Protein AF-A0A1D3CX59-F1 (afdb_monomer_lite)

Structure (mmCIF, N/CA/C/O backbone):
data_AF-A0A1D3CX59-F1
#
_entry.id   AF-A0A1D3CX59-F1
#
loop_
_atom_site.group_PDB
_atom_site.id
_atom_site.type_symbol
_atom_site.label_atom_id
_atom_site.label_alt_id
_atom_site.label_comp_id
_atom_site.label_asym_id
_atom_site.label_entity_id
_atom_site.label_seq_id
_atom_site.pdbx_PDB_ins_code
_atom_site.Cartn_x
_atom_site.Cartn_y
_atom_site.Cartn_z
_atom_site.occupancy
_atom_site.B_iso_or_equiv
_atom_site.auth_seq_id
_atom_site.auth_comp_id
_atom_site.auth_asym_id
_atom_site.auth_atom_id
_atom_site.pdbx_PDB_model_num
ATOM 1 N N . MET A 1 1 ? -2.817 24.038 14.233 1.00 62.31 1 MET A N 1
ATOM 2 C CA . MET A 1 1 ? -3.403 24.740 13.070 1.00 62.31 1 MET A CA 1
ATOM 3 C C . MET A 1 1 ? -2.349 25.036 12.004 1.00 62.31 1 MET A C 1
ATOM 5 O O . MET A 1 1 ? -2.306 24.288 11.040 1.00 62.31 1 MET A O 1
ATOM 9 N N . GLN A 1 2 ? -1.413 25.976 12.199 1.00 74.75 2 GLN A N 1
ATOM 10 C CA . GLN A 1 2 ? -0.437 26.368 11.152 1.00 74.75 2 GLN A CA 1
ATOM 11 C C . GLN A 1 2 ? 0.435 25.224 10.587 1.00 74.75 2 GLN A C 1
ATOM 13 O O . GLN A 1 2 ? 0.783 25.216 9.410 1.00 74.75 2 GLN A O 1
ATOM 18 N N . GLN A 1 3 ? 0.781 24.223 11.403 1.00 77.81 3 GLN A N 1
ATOM 19 C CA . GLN A 1 3 ? 1.590 23.084 10.948 1.00 77.81 3 GLN A CA 1
ATOM 20 C C . GLN A 1 3 ? 0.801 22.095 10.067 1.00 77.81 3 GLN A C 1
ATOM 22 O O . GLN A 1 3 ? 1.386 21.445 9.205 1.00 77.81 3 GLN A O 1
ATOM 27 N N . GLN A 1 4 ? -0.520 22.000 10.250 1.00 77.88 4 GLN A N 1
ATOM 28 C CA . GLN A 1 4 ? -1.384 21.193 9.381 1.00 77.88 4 GLN A CA 1
ATOM 29 C C . GLN A 1 4 ? -1.602 21.875 8.029 1.00 77.88 4 GLN A C 1
ATOM 31 O O . GLN A 1 4 ? -1.567 21.194 7.010 1.00 77.88 4 GLN A O 1
ATOM 36 N N . GLU A 1 5 ? -1.738 23.204 7.999 1.00 84.25 5 GLU A N 1
ATOM 37 C CA . GLU A 1 5 ? -1.845 23.961 6.743 1.00 84.25 5 GLU A CA 1
ATOM 38 C C . GLU A 1 5 ? -0.584 23.832 5.885 1.00 84.25 5 GLU A C 1
ATOM 40 O O . GLU A 1 5 ? -0.689 23.594 4.685 1.00 84.25 5 GLU A O 1
ATOM 45 N N . ARG A 1 6 ? 0.610 23.895 6.492 1.00 86.19 6 ARG A N 1
ATOM 46 C CA . ARG A 1 6 ? 1.870 23.675 5.758 1.00 86.19 6 ARG A CA 1
ATOM 47 C C . ARG A 1 6 ? 1.949 22.276 5.148 1.00 86.19 6 ARG A C 1
ATOM 49 O O . ARG A 1 6 ? 2.261 22.147 3.970 1.00 86.19 6 ARG A O 1
ATOM 56 N N . ARG A 1 7 ? 1.581 21.239 5.910 1.00 85.12 7 ARG A N 1
ATOM 57 C CA . ARG A 1 7 ? 1.534 19.857 5.398 1.00 85.12 7 ARG A CA 1
ATOM 58 C C . ARG A 1 7 ? 0.509 19.698 4.274 1.00 85.12 7 ARG A C 1
ATOM 60 O O . ARG A 1 7 ? 0.786 19.027 3.288 1.00 85.12 7 ARG A O 1
ATOM 67 N N . ALA A 1 8 ? -0.656 20.334 4.389 1.00 86.44 8 ALA A N 1
ATOM 68 C CA . ALA A 1 8 ? -1.675 20.301 3.342 1.00 86.44 8 ALA A CA 1
ATOM 69 C C . ALA A 1 8 ? -1.192 20.978 2.045 1.00 86.44 8 ALA A C 1
ATOM 71 O O . ALA A 1 8 ? -1.426 20.452 0.957 1.00 86.44 8 ALA A O 1
ATOM 72 N N . GLN A 1 9 ? -0.472 22.099 2.154 1.00 85.56 9 GLN A N 1
ATOM 73 C CA . GLN A 1 9 ? 0.115 22.798 1.008 1.00 85.56 9 GLN A CA 1
ATOM 74 C C . GLN A 1 9 ? 1.235 21.990 0.339 1.00 85.56 9 GLN A C 1
ATOM 76 O O . GLN A 1 9 ? 1.288 21.927 -0.888 1.00 85.56 9 GLN A O 1
ATOM 81 N N . GLU A 1 10 ? 2.091 21.321 1.114 1.00 86.62 10 GLU A N 1
ATOM 82 C CA . GLU A 1 10 ? 3.133 20.437 0.573 1.00 86.62 10 GLU A CA 1
ATOM 83 C C . GLU A 1 10 ? 2.532 19.239 -0.170 1.00 86.62 10 GLU A C 1
ATOM 85 O O . GLU A 1 10 ? 2.942 18.936 -1.290 1.00 86.62 10 GLU A O 1
ATOM 90 N N . VAL A 1 11 ? 1.494 18.610 0.390 1.00 87.50 11 VAL A N 1
ATOM 91 C CA . VAL A 1 11 ? 0.780 17.507 -0.273 1.00 87.50 11 VAL A CA 1
ATOM 92 C C . VAL A 1 11 ? 0.091 17.982 -1.555 1.00 87.50 11 VAL A C 1
ATOM 94 O O . VAL A 1 11 ? 0.124 17.280 -2.566 1.00 87.50 11 VAL A O 1
ATOM 97 N N . ALA A 1 12 ? -0.505 19.178 -1.552 1.00 86.12 12 ALA A N 1
ATOM 98 C CA . ALA A 1 12 ? -1.096 19.763 -2.754 1.00 86.12 12 ALA A CA 1
ATOM 99 C C . ALA A 1 12 ? -0.036 20.034 -3.837 1.00 86.12 12 ALA A C 1
ATOM 101 O O . ALA A 1 12 ? -0.261 19.724 -5.009 1.00 86.12 12 ALA A O 1
ATOM 102 N N . LYS A 1 13 ? 1.142 20.533 -3.444 1.00 86.75 13 LYS A N 1
ATOM 103 C CA . LYS A 1 13 ? 2.263 20.787 -4.355 1.00 86.75 13 LYS A CA 1
ATOM 104 C C . LYS A 1 13 ? 2.774 19.492 -4.992 1.00 86.75 13 LYS A C 1
ATOM 106 O O . LYS A 1 13 ? 2.834 19.415 -6.217 1.00 86.75 13 LYS A O 1
ATOM 111 N N . LEU A 1 14 ? 3.016 18.453 -4.191 1.00 85.94 14 LEU A N 1
ATOM 112 C CA . LEU A 1 14 ? 3.459 17.141 -4.681 1.00 85.94 14 LEU A CA 1
ATOM 113 C C . LEU A 1 14 ? 2.436 16.495 -5.627 1.00 85.94 14 LEU A C 1
ATOM 115 O O . LEU A 1 14 ? 2.810 15.910 -6.640 1.00 85.94 14 LEU A O 1
ATOM 119 N N . ARG A 1 15 ? 1.133 16.646 -5.350 1.00 85.50 15 ARG A N 1
ATOM 120 C CA . ARG A 1 15 ? 0.070 16.160 -6.245 1.00 85.50 15 ARG A CA 1
ATOM 121 C C . ARG A 1 15 ? 0.042 16.902 -7.579 1.00 85.50 15 ARG A C 1
ATOM 123 O O . ARG A 1 15 ? -0.152 16.267 -8.611 1.00 85.50 15 ARG A O 1
ATOM 130 N N . SER A 1 16 ? 0.252 18.219 -7.574 1.00 78.00 16 SER A N 1
ATOM 131 C CA . SER A 1 16 ? 0.293 19.009 -8.811 1.00 78.00 16 SER A CA 1
ATOM 132 C C . SER A 1 16 ? 1.515 18.681 -9.678 1.00 78.00 16 SER A C 1
ATOM 134 O O . SER A 1 16 ? 1.398 18.585 -10.897 1.00 78.00 16 SER A O 1
ATOM 136 N N . GLU A 1 17 ? 2.664 18.419 -9.052 1.00 76.88 17 GLU A N 1
ATOM 137 C CA . GLU A 1 17 ? 3.895 18.032 -9.743 1.00 76.88 17 GLU A CA 1
ATOM 138 C C . GLU A 1 17 ? 3.788 16.616 -10.331 1.00 76.88 17 GLU A C 1
ATOM 140 O O . GLU A 1 17 ? 4.127 16.398 -11.495 1.00 76.88 17 GLU A O 1
ATOM 145 N N . ALA A 1 18 ? 3.199 15.676 -9.584 1.00 74.69 18 ALA A N 1
ATOM 146 C CA . ALA A 1 18 ? 2.911 14.331 -10.078 1.00 74.69 18 ALA A CA 1
ATOM 147 C C . ALA A 1 18 ? 1.907 14.336 -11.245 1.00 74.69 18 ALA A C 1
ATOM 149 O O . ALA A 1 18 ? 2.084 13.598 -12.215 1.00 74.69 18 ALA A O 1
ATOM 150 N N . ALA A 1 19 ? 0.882 15.195 -11.195 1.00 75.56 19 ALA A N 1
ATOM 151 C CA . ALA A 1 19 ? -0.077 15.351 -12.287 1.00 75.56 19 ALA A CA 1
ATOM 152 C C . ALA A 1 19 ? 0.579 15.924 -13.556 1.00 75.56 19 ALA A C 1
ATOM 154 O O . ALA A 1 19 ? 0.311 15.444 -14.659 1.00 75.56 19 ALA A O 1
ATOM 155 N N . ALA A 1 20 ? 1.483 16.899 -13.412 1.00 70.88 20 ALA A N 1
ATOM 156 C CA . ALA A 1 20 ? 2.235 17.458 -14.534 1.00 70.88 20 ALA A CA 1
ATOM 157 C C . ALA A 1 20 ? 3.196 16.428 -15.160 1.00 70.88 20 ALA A C 1
ATOM 159 O O . ALA A 1 20 ? 3.253 16.302 -16.385 1.00 70.88 20 ALA A O 1
ATOM 160 N N . ALA A 1 21 ? 3.893 15.637 -14.337 1.00 66.94 21 ALA A N 1
ATOM 161 C CA . ALA A 1 21 ? 4.767 14.563 -14.811 1.00 66.94 21 ALA A CA 1
ATOM 162 C C . ALA A 1 21 ? 3.984 13.447 -15.529 1.00 66.94 21 ALA A C 1
ATOM 164 O O . ALA A 1 21 ? 4.406 12.969 -16.584 1.00 66.94 21 ALA A O 1
ATOM 165 N N . ALA A 1 22 ? 2.808 13.076 -15.012 1.00 67.25 22 ALA A N 1
ATOM 166 C CA . ALA A 1 22 ? 1.931 12.091 -15.642 1.00 67.25 22 ALA A CA 1
ATOM 167 C C . ALA A 1 22 ? 1.370 12.584 -16.988 1.00 67.25 22 ALA A C 1
ATOM 169 O O . ALA A 1 22 ? 1.333 11.820 -17.955 1.00 67.25 22 ALA A O 1
ATOM 170 N N . ALA A 1 23 ? 0.998 13.865 -17.089 1.00 67.25 23 ALA A N 1
ATOM 171 C CA . ALA A 1 23 ? 0.549 14.469 -18.343 1.00 67.25 23 ALA A CA 1
ATOM 172 C C . ALA A 1 23 ? 1.669 14.513 -19.402 1.00 67.25 23 ALA A C 1
ATOM 174 O O . ALA A 1 23 ? 1.426 14.205 -20.571 1.00 67.25 23 ALA A O 1
ATOM 175 N N . ALA A 1 24 ? 2.908 14.813 -18.999 1.00 61.22 24 ALA A N 1
ATOM 176 C CA . ALA A 1 24 ? 4.067 14.785 -19.893 1.00 61.22 24 ALA A CA 1
ATOM 177 C C . ALA A 1 24 ? 4.399 13.359 -20.381 1.00 61.22 24 ALA A C 1
ATOM 179 O O . ALA A 1 24 ? 4.677 13.156 -21.565 1.00 61.22 24 ALA A O 1
ATOM 180 N N . ALA A 1 25 ? 4.300 12.354 -19.504 1.00 61.19 25 ALA A N 1
ATOM 181 C CA . ALA A 1 25 ? 4.504 10.950 -19.868 1.00 61.19 25 ALA A CA 1
ATOM 182 C C . ALA A 1 25 ? 3.406 10.422 -20.813 1.00 61.19 25 ALA A C 1
ATOM 184 O O . ALA A 1 25 ? 3.699 9.697 -21.767 1.00 61.19 25 ALA A O 1
ATOM 185 N N . ALA A 1 26 ? 2.151 10.831 -20.602 1.00 60.25 26 ALA A N 1
ATOM 186 C CA . ALA A 1 26 ? 1.040 10.492 -21.489 1.00 60.25 26 ALA A CA 1
ATOM 187 C C . ALA A 1 26 ? 1.195 11.133 -22.881 1.00 60.25 26 ALA A C 1
ATOM 189 O O . ALA A 1 26 ? 0.963 10.466 -23.890 1.00 60.25 26 ALA A O 1
ATOM 190 N N . ALA A 1 27 ? 1.665 12.383 -22.961 1.00 57.81 27 ALA A N 1
ATOM 191 C CA . ALA A 1 27 ? 1.943 13.049 -24.235 1.00 57.81 27 ALA A CA 1
ATOM 192 C C . ALA A 1 27 ? 3.079 12.364 -25.024 1.00 57.81 27 ALA A C 1
ATOM 194 O O . ALA A 1 27 ? 2.988 12.222 -26.246 1.00 57.81 27 ALA A O 1
ATOM 195 N N . ALA A 1 28 ? 4.114 11.864 -24.339 1.00 57.84 28 ALA A N 1
ATOM 196 C CA . ALA A 1 28 ? 5.209 11.122 -24.968 1.00 57.84 28 ALA A CA 1
ATOM 197 C C . ALA A 1 28 ? 4.781 9.732 -25.489 1.00 57.84 28 ALA A C 1
ATOM 199 O O . ALA A 1 28 ? 5.283 9.272 -26.514 1.00 57.84 28 ALA A O 1
ATOM 200 N N . ALA A 1 29 ? 3.817 9.073 -24.838 1.00 58.19 29 ALA A N 1
ATOM 201 C CA . ALA A 1 29 ? 3.310 7.766 -25.268 1.00 58.19 29 ALA A CA 1
ATOM 202 C C . ALA A 1 29 ? 2.437 7.833 -26.540 1.00 58.19 29 ALA A C 1
ATOM 204 O O . ALA A 1 29 ? 2.354 6.856 -27.290 1.00 58.19 29 ALA A O 1
ATOM 205 N N . VAL A 1 30 ? 1.807 8.981 -26.816 1.00 58.25 30 VAL A N 1
ATOM 206 C CA . VAL A 1 30 ? 0.920 9.169 -27.978 1.00 58.25 30 VAL A CA 1
ATOM 207 C C . VAL A 1 30 ? 1.700 9.419 -29.281 1.00 58.25 30 VAL A C 1
ATOM 209 O O . VAL A 1 30 ? 1.215 9.054 -30.352 1.00 58.25 30 VAL A O 1
ATOM 212 N N . SER A 1 31 ? 2.935 9.935 -29.232 1.00 54.75 31 SER A N 1
ATOM 213 C CA . SER A 1 31 ? 3.730 10.223 -30.444 1.00 54.75 31 SER A CA 1
ATOM 214 C C . SER A 1 31 ? 4.504 9.017 -31.018 1.00 54.75 31 SER A C 1
ATOM 216 O O . SER A 1 31 ? 5.036 9.095 -32.125 1.00 54.75 31 SER A O 1
ATOM 218 N N . GLY A 1 32 ? 4.536 7.874 -30.318 1.00 51.25 32 GLY A N 1
ATOM 219 C CA . GLY A 1 32 ? 5.397 6.727 -30.652 1.00 51.25 32 GLY A CA 1
ATOM 220 C C . GLY A 1 32 ? 4.863 5.707 -31.672 1.00 51.25 32 GLY A C 1
ATOM 221 O O . GLY A 1 32 ? 5.580 4.770 -32.025 1.00 51.25 32 GLY A O 1
ATOM 222 N N . LYS A 1 33 ? 3.627 5.825 -32.179 1.00 57.44 33 LYS A N 1
ATOM 223 C CA . LYS A 1 33 ? 3.058 4.842 -33.130 1.00 57.44 33 LYS A CA 1
ATOM 224 C C . LYS A 1 33 ? 3.269 5.248 -34.596 1.00 57.44 33 LYS A C 1
ATOM 226 O O . LYS A 1 33 ? 2.329 5.646 -35.278 1.00 57.44 33 LYS A O 1
ATOM 231 N N . ARG A 1 34 ? 4.480 5.045 -35.134 1.00 49.47 34 ARG A N 1
ATOM 232 C CA . ARG A 1 34 ? 4.705 4.940 -36.593 1.00 49.47 34 ARG A CA 1
ATOM 233 C C . ARG A 1 34 ? 5.021 3.498 -36.989 1.00 49.47 34 ARG A C 1
ATOM 235 O O . ARG A 1 34 ? 6.130 2.999 -36.850 1.00 49.47 34 ARG A O 1
ATOM 242 N N . LYS A 1 35 ? 3.981 2.840 -37.497 1.00 52.97 35 LYS A N 1
ATOM 243 C CA . LYS A 1 35 ? 3.962 1.514 -38.120 1.00 52.97 35 LYS A CA 1
ATOM 244 C C . LYS A 1 35 ? 4.568 1.646 -39.529 1.00 52.97 35 LYS A C 1
ATOM 246 O O . LYS A 1 35 ? 3.952 2.287 -40.376 1.00 52.97 35 LYS A O 1
ATOM 251 N N . ARG A 1 36 ? 5.744 1.069 -39.804 1.00 50.62 36 ARG A N 1
ATOM 252 C CA . ARG A 1 36 ? 6.274 0.937 -41.177 1.00 50.62 36 ARG A CA 1
ATOM 253 C C . ARG A 1 36 ? 6.085 -0.510 -41.638 1.00 50.62 36 ARG A C 1
ATOM 255 O O . ARG A 1 36 ? 6.755 -1.422 -41.170 1.00 50.62 36 ARG A O 1
ATOM 262 N N . LYS A 1 37 ? 5.070 -0.688 -42.486 1.00 44.31 37 LYS A N 1
ATOM 263 C CA . LYS A 1 37 ? 4.710 -1.908 -43.220 1.00 44.31 37 LYS A CA 1
ATOM 26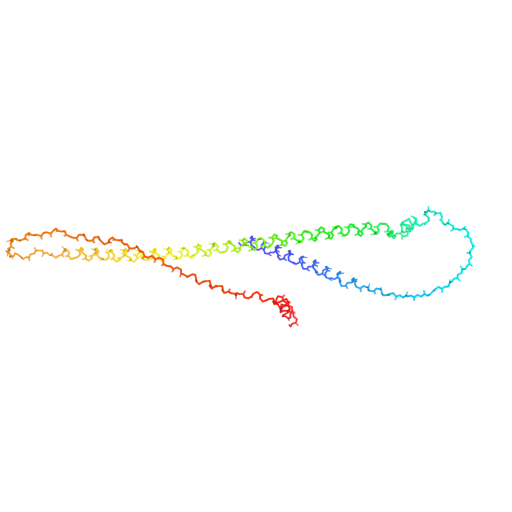4 C C . LYS A 1 37 ? 5.534 -1.924 -44.516 1.00 44.31 37 LYS A C 1
ATOM 266 O O . LYS A 1 37 ? 5.743 -0.863 -45.098 1.00 44.31 37 LYS A O 1
ATOM 271 N N . GLY A 1 38 ? 6.035 -3.096 -44.899 1.00 45.22 38 GLY A N 1
ATOM 272 C CA . GLY A 1 38 ? 7.005 -3.270 -45.980 1.00 45.22 38 GLY A CA 1
ATOM 273 C C . GLY A 1 38 ? 6.490 -2.990 -47.393 1.00 45.22 38 GLY A C 1
ATOM 274 O O . GLY A 1 38 ? 5.287 -2.985 -47.649 1.00 45.22 38 GLY A O 1
ATOM 275 N N . GLN A 1 39 ? 7.451 -2.828 -48.299 1.00 36.31 39 GLN A N 1
ATOM 276 C CA . GLN A 1 39 ? 7.299 -3.016 -49.736 1.00 36.31 39 GLN A CA 1
ATOM 277 C C . GLN A 1 39 ? 8.506 -3.815 -50.234 1.00 36.31 39 GLN A C 1
ATOM 279 O O . GLN A 1 39 ? 9.651 -3.406 -50.055 1.00 36.31 39 GLN A O 1
ATOM 284 N N . GLN A 1 40 ? 8.204 -4.983 -50.800 1.00 42.59 40 GLN A N 1
ATOM 285 C CA . GLN A 1 40 ? 9.052 -5.698 -51.743 1.00 42.59 40 GLN A CA 1
ATOM 286 C C . GLN A 1 40 ? 9.162 -4.858 -53.018 1.00 42.59 40 GLN A C 1
ATOM 288 O O . GLN A 1 40 ? 8.145 -4.348 -53.491 1.00 42.59 40 GLN A O 1
ATOM 293 N N . GLN A 1 41 ? 10.357 -4.776 -53.596 1.00 35.53 41 GLN A N 1
ATOM 294 C CA . GLN A 1 41 ? 10.501 -4.586 -55.032 1.00 35.53 41 GLN A CA 1
ATOM 295 C C . GLN A 1 41 ? 11.806 -5.220 -55.518 1.00 35.53 41 GLN A C 1
ATOM 297 O O . GLN A 1 41 ? 12.791 -5.281 -54.785 1.00 35.53 41 GLN A O 1
ATOM 302 N N . GLU A 1 42 ? 11.696 -5.782 -56.713 1.00 38.62 42 GLU A N 1
ATOM 303 C CA . GLU A 1 42 ? 12.541 -6.776 -57.368 1.00 38.62 42 GLU A CA 1
ATOM 304 C C . GLU A 1 42 ? 13.955 -6.296 -57.736 1.00 38.62 42 GLU A C 1
ATOM 306 O O . GLU A 1 42 ? 14.246 -5.102 -57.795 1.00 38.62 42 GLU A O 1
ATOM 311 N N . GLU A 1 43 ? 14.812 -7.287 -58.015 1.00 40.03 43 GLU A N 1
ATOM 312 C CA . GLU A 1 43 ? 16.109 -7.175 -58.694 1.00 40.03 43 GLU A CA 1
ATOM 313 C C . GLU A 1 43 ? 16.051 -6.307 -59.971 1.00 40.03 43 GLU A C 1
ATOM 315 O O . GLU A 1 43 ? 15.019 -6.199 -60.636 1.00 40.03 43 GLU A O 1
ATOM 320 N N . PRO A 1 44 ? 17.214 -5.800 -60.411 1.00 44.84 44 PRO A N 1
ATOM 321 C CA . PRO A 1 44 ? 17.829 -6.526 -61.518 1.00 44.84 44 PRO A CA 1
ATOM 322 C C . PRO A 1 44 ? 19.300 -6.865 -61.271 1.00 44.84 44 PRO A C 1
ATOM 324 O O . PRO A 1 44 ? 20.091 -6.062 -60.776 1.00 44.84 44 PRO A O 1
ATOM 327 N N . GLN A 1 45 ? 19.663 -8.072 -61.707 1.00 45.16 45 GLN A N 1
ATOM 328 C CA . GLN A 1 45 ? 21.034 -8.484 -61.976 1.00 45.16 45 GLN A CA 1
ATOM 329 C C . GLN A 1 45 ? 21.752 -7.441 -62.840 1.00 45.16 45 GLN A C 1
ATOM 331 O O . GLN A 1 45 ? 21.363 -7.199 -63.983 1.00 45.16 45 GLN A O 1
ATOM 336 N N . LEU A 1 46 ? 22.882 -6.934 -62.348 1.00 40.19 46 LEU A N 1
ATOM 337 C CA . LEU A 1 46 ? 23.961 -6.478 -63.213 1.00 40.19 46 LEU A CA 1
ATOM 338 C C . LEU A 1 46 ? 25.242 -7.223 -62.831 1.00 40.19 46 LEU A C 1
ATOM 340 O O . LEU A 1 46 ? 25.861 -6.975 -61.800 1.00 40.19 46 LEU A O 1
ATOM 344 N N . LYS A 1 47 ? 25.620 -8.171 -63.691 1.00 47.81 47 LYS A N 1
ATOM 345 C CA . LYS A 1 47 ? 26.971 -8.726 -63.758 1.00 47.81 47 LYS A CA 1
ATOM 346 C C . LYS A 1 47 ? 27.946 -7.614 -64.148 1.00 47.81 47 LYS A C 1
ATOM 348 O O . LYS A 1 47 ? 27.791 -7.046 -65.225 1.00 47.81 47 LYS A O 1
ATOM 353 N N . GLN A 1 48 ? 28.968 -7.398 -63.327 1.00 45.66 48 GLN A N 1
ATOM 354 C CA . GLN A 1 48 ? 30.337 -7.012 -63.708 1.00 45.66 48 GLN A CA 1
ATOM 355 C C . GLN A 1 48 ? 31.185 -7.138 -62.432 1.00 45.66 48 GLN A C 1
ATOM 357 O O . GLN A 1 48 ? 30.978 -6.409 -61.474 1.00 45.66 48 GLN A O 1
ATOM 362 N N . GLN A 1 49 ? 31.871 -8.266 -62.234 1.00 47.62 49 GLN A N 1
ATOM 363 C CA . GLN A 1 49 ? 33.303 -8.424 -62.531 1.00 47.62 49 GLN A CA 1
ATOM 364 C C . GLN A 1 49 ? 34.142 -7.215 -62.105 1.00 47.62 49 GLN A C 1
ATOM 366 O O . GLN A 1 49 ? 34.193 -6.197 -62.785 1.00 47.62 49 GLN A O 1
ATOM 371 N N . GLY A 1 50 ? 34.818 -7.399 -60.978 1.00 45.44 50 GLY A N 1
ATOM 372 C CA . GLY A 1 50 ? 35.788 -6.495 -60.390 1.00 45.44 50 GLY A CA 1
ATOM 373 C C . GLY A 1 50 ? 36.031 -6.981 -58.974 1.00 45.44 50 GLY A C 1
ATOM 374 O O . GLY A 1 50 ? 35.217 -6.713 -58.095 1.00 45.44 50 GLY A O 1
ATOM 375 N N . GLU A 1 51 ? 37.092 -7.765 -58.792 1.00 48.72 51 GLU A N 1
ATOM 376 C CA . GLU A 1 51 ? 37.642 -8.168 -57.497 1.00 48.72 51 GLU A CA 1
ATOM 377 C C . GLU A 1 51 ? 37.764 -6.934 -56.596 1.00 48.72 51 GLU A C 1
ATOM 379 O O . GLU A 1 51 ? 38.709 -6.157 -56.646 1.00 48.72 51 GLU A O 1
ATOM 384 N N . SER A 1 52 ? 36.724 -6.720 -55.810 1.00 55.16 52 SER A N 1
ATOM 385 C CA . SER A 1 52 ? 36.663 -5.780 -54.709 1.00 55.16 52 SER A CA 1
ATOM 386 C C . SER A 1 52 ? 36.010 -6.562 -53.587 1.00 55.16 52 SER A C 1
ATOM 388 O O . SER A 1 52 ? 34.912 -6.265 -53.122 1.00 55.16 52 SER A O 1
ATOM 390 N N . GLU A 1 53 ? 36.694 -7.637 -53.186 1.00 56.50 53 GLU A N 1
ATOM 391 C CA . GLU A 1 53 ? 36.605 -8.087 -51.808 1.00 56.50 53 GLU A CA 1
ATOM 392 C C . GLU A 1 53 ? 37.005 -6.873 -50.974 1.00 56.50 53 GLU A C 1
ATOM 394 O O . GLU A 1 53 ? 38.183 -6.572 -50.784 1.00 56.50 53 GLU A O 1
ATOM 399 N N . LEU A 1 54 ? 35.993 -6.090 -50.597 1.00 61.38 54 LEU A N 1
ATOM 400 C CA . LEU A 1 54 ? 36.130 -5.026 -49.627 1.00 61.38 54 LEU A CA 1
ATOM 401 C C . LEU A 1 54 ? 36.867 -5.666 -48.448 1.00 61.38 54 LEU A C 1
ATOM 403 O O . LEU A 1 54 ? 36.398 -6.703 -47.962 1.00 61.38 54 LEU A O 1
ATOM 407 N N . PRO A 1 55 ? 38.038 -5.129 -48.053 1.00 64.75 55 PRO A N 1
ATOM 408 C CA . PRO A 1 55 ? 38.850 -5.718 -47.001 1.00 64.75 55 PRO A CA 1
ATOM 409 C C . PRO A 1 55 ? 37.955 -6.063 -45.817 1.00 64.75 55 PRO A C 1
ATOM 411 O O . PRO A 1 55 ? 37.082 -5.260 -45.477 1.00 64.75 55 PRO A O 1
ATOM 414 N N . TRP A 1 56 ? 38.132 -7.246 -45.220 1.00 54.53 56 TRP A N 1
ATOM 415 C CA . TRP A 1 56 ? 37.453 -7.616 -43.975 1.00 54.53 56 TRP A CA 1
ATOM 416 C C . TRP A 1 56 ? 37.667 -6.473 -42.965 1.00 54.53 56 TRP A C 1
ATOM 418 O O . TRP A 1 56 ? 38.766 -6.321 -42.440 1.00 54.53 56 TRP A O 1
ATOM 428 N N . GLY A 1 57 ? 36.663 -5.602 -42.804 1.00 57.81 57 GLY A N 1
ATOM 429 C CA . GLY A 1 57 ? 36.791 -4.327 -42.085 1.00 57.81 57 GLY A CA 1
ATOM 430 C C . GLY A 1 57 ? 36.154 -3.095 -42.750 1.00 57.81 57 GLY A C 1
ATOM 431 O O . GLY A 1 57 ? 35.912 -2.119 -42.053 1.00 57.81 57 GLY A O 1
ATOM 432 N N . PHE A 1 58 ? 35.789 -3.108 -44.042 1.00 62.91 58 PHE A N 1
ATOM 433 C CA . PHE A 1 58 ? 35.075 -1.967 -44.663 1.00 62.91 58 PHE A CA 1
ATOM 434 C C . PHE A 1 58 ? 33.704 -1.695 -44.012 1.00 62.91 58 PHE A C 1
ATOM 436 O O . PHE A 1 58 ? 33.234 -0.564 -43.973 1.00 62.91 58 PHE A O 1
ATOM 443 N N . PHE A 1 59 ? 33.065 -2.735 -43.465 1.00 57.97 59 PHE A N 1
ATOM 444 C CA . PHE A 1 59 ? 31.806 -2.618 -42.724 1.00 57.97 59 PHE A CA 1
ATOM 445 C C . PHE A 1 59 ? 31.997 -2.291 -41.227 1.00 57.97 59 PHE A C 1
ATOM 447 O O . PHE A 1 59 ? 31.027 -1.931 -40.564 1.00 57.97 59 PHE A O 1
ATOM 454 N N . ASP A 1 60 ? 33.225 -2.345 -40.697 1.00 63.66 60 ASP A N 1
ATOM 455 C CA . ASP A 1 60 ? 33.524 -1.900 -39.322 1.00 63.66 60 ASP A CA 1
ATOM 456 C C . ASP A 1 60 ? 33.639 -0.370 -39.229 1.00 63.66 60 ASP A C 1
ATOM 458 O O . ASP A 1 60 ? 33.619 0.210 -38.142 1.00 63.66 60 ASP A O 1
ATOM 462 N N . ASP A 1 61 ? 33.701 0.310 -40.376 1.00 70.12 61 ASP A N 1
ATOM 463 C CA . ASP A 1 61 ? 33.659 1.763 -40.445 1.00 70.12 61 ASP A CA 1
ATOM 464 C C . ASP A 1 61 ? 32.229 2.316 -40.382 1.00 70.12 61 ASP A C 1
ATOM 466 O O . ASP A 1 61 ? 32.088 3.521 -40.257 1.00 70.12 61 ASP A O 1
ATOM 470 N N . PHE A 1 62 ? 31.159 1.505 -40.351 1.00 76.69 62 PHE A N 1
ATOM 471 C CA . PHE A 1 62 ? 29.789 2.035 -40.187 1.00 76.69 62 PHE A CA 1
ATOM 472 C C . PHE A 1 62 ? 29.628 2.841 -38.901 1.00 76.69 62 PHE A C 1
ATOM 474 O O . PHE A 1 62 ? 28.945 3.863 -38.897 1.00 76.69 62 PHE A O 1
ATOM 481 N N . ASP A 1 63 ? 30.268 2.411 -37.813 1.00 81.00 63 ASP A N 1
ATOM 482 C CA . ASP A 1 63 ? 30.256 3.171 -36.565 1.00 81.00 63 ASP A CA 1
ATOM 483 C C . ASP A 1 63 ? 31.086 4.461 -36.686 1.00 81.00 63 ASP A C 1
ATOM 485 O O . ASP A 1 63 ? 30.720 5.482 -36.103 1.00 81.00 63 ASP A O 1
ATOM 489 N N . LYS A 1 64 ? 32.174 4.450 -37.470 1.00 81.31 64 LYS A N 1
ATOM 490 C CA . LYS A 1 64 ? 33.007 5.640 -37.717 1.00 81.31 64 LYS A CA 1
ATOM 491 C C . LYS A 1 64 ? 32.342 6.625 -38.677 1.00 81.31 64 LYS A C 1
ATOM 493 O O . LYS A 1 64 ? 32.404 7.825 -38.434 1.00 81.31 64 LYS A O 1
ATOM 498 N N . ASP A 1 65 ? 31.670 6.135 -39.710 1.00 81.56 65 ASP A N 1
ATOM 499 C CA . ASP A 1 65 ? 30.889 6.899 -40.681 1.00 81.56 65 ASP A CA 1
ATOM 500 C C . ASP A 1 65 ? 29.641 7.488 -40.029 1.00 81.56 65 ASP A C 1
ATOM 502 O O . ASP A 1 65 ? 29.329 8.661 -40.242 1.00 81.56 65 ASP A O 1
ATOM 506 N N . ALA A 1 66 ? 28.954 6.713 -39.182 1.00 83.31 66 ALA A N 1
ATOM 507 C CA . ALA A 1 66 ? 27.876 7.224 -38.347 1.00 83.31 66 ALA A CA 1
ATOM 508 C C . ALA A 1 66 ? 28.408 8.327 -37.424 1.00 83.31 66 ALA A C 1
ATOM 510 O O . ALA A 1 66 ? 27.877 9.435 -37.442 1.00 83.31 66 ALA A O 1
ATOM 511 N N . ALA A 1 67 ? 29.521 8.098 -36.718 1.00 83.38 67 ALA A N 1
ATOM 512 C CA . ALA A 1 67 ? 30.127 9.111 -35.855 1.00 83.38 67 ALA A CA 1
ATOM 513 C C . ALA A 1 67 ? 30.556 10.377 -36.623 1.00 83.38 67 ALA A C 1
ATOM 515 O O . ALA A 1 67 ? 30.317 11.488 -36.150 1.00 83.38 67 ALA A O 1
ATOM 516 N N . ALA A 1 68 ? 31.123 10.237 -37.824 1.00 83.56 68 ALA A N 1
ATOM 517 C CA . ALA A 1 68 ? 31.492 11.357 -38.693 1.00 83.56 68 ALA A CA 1
ATOM 518 C C . ALA A 1 68 ? 30.267 12.143 -39.196 1.00 83.56 68 ALA A C 1
ATOM 520 O O . ALA A 1 68 ? 30.360 13.346 -39.441 1.00 83.56 68 ALA A O 1
ATOM 521 N N . ARG A 1 69 ? 29.108 11.483 -39.307 1.00 86.06 69 ARG A N 1
ATOM 522 C CA . ARG A 1 69 ? 27.802 12.096 -39.600 1.00 86.06 69 ARG A CA 1
ATOM 523 C C . ARG A 1 69 ? 27.066 12.600 -38.356 1.00 86.06 69 ARG A C 1
ATOM 525 O O . ARG A 1 69 ? 26.011 13.214 -38.489 1.00 86.06 69 ARG A O 1
ATOM 532 N N . GLY A 1 70 ? 27.608 12.362 -37.162 1.00 83.62 70 GLY A N 1
ATOM 533 C CA . GLY A 1 70 ? 26.942 12.650 -35.891 1.00 83.62 70 GLY A CA 1
ATOM 534 C C . GLY A 1 70 ? 25.762 11.718 -35.578 1.00 83.62 70 GLY A C 1
ATOM 535 O O . GLY A 1 70 ? 24.944 12.036 -34.718 1.00 83.62 70 GLY A O 1
ATOM 536 N N . GLU A 1 71 ? 25.656 10.585 -36.269 1.00 88.06 71 GLU A N 1
ATOM 537 C CA . GLU A 1 71 ? 24.668 9.533 -36.044 1.00 88.06 71 GLU A CA 1
ATOM 538 C C . GLU A 1 71 ? 25.224 8.449 -35.103 1.00 88.06 71 GLU A C 1
ATOM 540 O O . GLU A 1 71 ? 26.432 8.248 -34.980 1.00 88.06 71 GLU A O 1
ATOM 545 N N . VAL A 1 72 ? 24.333 7.730 -34.415 1.00 86.88 72 VAL A N 1
ATOM 546 C CA . VAL A 1 72 ? 24.721 6.610 -33.544 1.00 86.88 72 VAL A CA 1
ATOM 547 C C . VAL A 1 72 ? 24.879 5.359 -34.394 1.00 86.88 72 VAL A C 1
ATOM 549 O O . VAL A 1 72 ? 23.934 4.929 -35.057 1.00 86.88 72 VAL A O 1
ATOM 552 N N . GLY A 1 73 ? 26.068 4.768 -34.348 1.00 89.69 73 GLY A N 1
ATOM 553 C CA . GLY A 1 73 ? 26.370 3.560 -35.098 1.00 89.69 73 GLY A CA 1
ATOM 554 C C . GLY A 1 73 ? 25.634 2.307 -34.581 1.00 89.69 73 GLY A C 1
ATOM 555 O O . GLY A 1 73 ? 25.166 2.282 -33.431 1.00 89.69 73 GLY A O 1
ATOM 556 N N . PRO A 1 74 ? 25.493 1.255 -35.411 1.00 88.00 74 PRO A N 1
ATOM 557 C CA . PRO A 1 74 ? 24.749 0.043 -35.066 1.00 88.00 74 PRO A CA 1
ATOM 558 C C . PRO A 1 74 ? 25.212 -0.640 -33.773 1.00 88.00 74 PRO A C 1
ATOM 560 O O . PRO A 1 74 ? 24.365 -1.102 -33.002 1.00 88.00 74 PRO A O 1
ATOM 563 N N . ALA A 1 75 ? 26.521 -0.677 -33.497 1.00 87.44 75 ALA A N 1
ATOM 564 C CA . ALA A 1 75 ? 27.043 -1.338 -32.300 1.00 87.44 75 ALA A CA 1
ATOM 565 C C . ALA A 1 75 ? 26.645 -0.584 -31.024 1.00 87.44 75 ALA A C 1
ATOM 567 O O . ALA A 1 75 ? 26.173 -1.180 -30.051 1.00 87.44 75 ALA A O 1
ATOM 568 N N . GLN A 1 76 ? 26.750 0.749 -31.047 1.00 88.44 76 GLN A N 1
ATOM 569 C CA . GLN A 1 76 ? 26.310 1.594 -29.935 1.00 88.44 76 GLN A CA 1
ATOM 570 C C . GLN A 1 76 ? 24.796 1.515 -29.732 1.00 88.44 76 GLN A C 1
ATOM 572 O O . GLN A 1 76 ? 24.329 1.464 -28.594 1.00 88.44 76 GLN A O 1
ATOM 577 N N . LEU A 1 77 ? 24.014 1.452 -30.812 1.00 91.31 77 LEU A N 1
ATOM 578 C CA . LEU A 1 77 ? 22.564 1.290 -30.729 1.00 91.31 77 LEU A CA 1
ATOM 579 C C . LEU A 1 77 ? 22.181 -0.062 -30.110 1.00 91.31 77 LEU A C 1
ATOM 581 O O . LEU A 1 77 ? 21.291 -0.124 -29.259 1.00 91.31 77 LEU A O 1
ATOM 585 N N . GLN A 1 78 ? 22.878 -1.139 -30.478 1.00 92.75 78 GLN A N 1
ATOM 586 C CA . GLN A 1 78 ? 22.683 -2.455 -29.872 1.00 92.75 78 GLN A CA 1
ATOM 587 C C . GLN A 1 78 ? 23.041 -2.446 -28.380 1.00 92.75 78 GLN A C 1
ATOM 589 O O . GLN A 1 78 ? 22.280 -2.976 -27.567 1.00 92.75 78 GLN A O 1
ATOM 594 N N . GLN A 1 79 ? 24.145 -1.798 -28.002 1.00 94.00 79 GLN A N 1
ATOM 595 C CA . GLN A 1 79 ? 24.542 -1.642 -26.603 1.00 94.00 79 GLN A CA 1
ATOM 596 C C . GLN A 1 79 ? 23.505 -0.833 -25.808 1.00 94.00 79 GLN A C 1
ATOM 598 O O . GLN A 1 79 ? 23.091 -1.243 -24.724 1.00 94.00 79 GLN A O 1
ATOM 603 N N . GLN A 1 80 ? 23.011 0.279 -26.359 1.00 94.69 80 GLN A N 1
ATOM 604 C CA . GLN A 1 80 ? 21.939 1.063 -25.739 1.00 94.69 80 GLN A CA 1
ATOM 605 C C . GLN A 1 80 ? 20.657 0.240 -25.573 1.00 94.69 80 GLN A C 1
ATOM 607 O O . GLN A 1 80 ? 19.997 0.327 -24.537 1.00 94.69 80 GLN A O 1
ATOM 612 N N . LEU A 1 81 ? 20.311 -0.596 -26.554 1.00 96.06 81 LEU A N 1
ATOM 613 C CA . LEU A 1 81 ? 19.148 -1.475 -26.470 1.00 96.06 81 LEU A CA 1
ATOM 614 C C . LEU A 1 81 ? 19.302 -2.530 -25.365 1.00 96.06 81 LEU A C 1
ATOM 616 O O . LEU A 1 81 ? 18.338 -2.802 -24.645 1.00 96.06 81 LEU A O 1
ATOM 620 N N . GLN A 1 82 ? 20.496 -3.105 -25.203 1.00 96.44 82 GLN A N 1
ATOM 621 C CA . GLN A 1 82 ? 20.797 -4.032 -24.107 1.00 96.44 82 GLN A CA 1
ATOM 622 C C . GLN A 1 82 ? 20.640 -3.343 -22.749 1.00 96.44 82 GLN A C 1
ATOM 624 O O . GLN A 1 82 ? 19.863 -3.821 -21.922 1.00 96.44 82 GLN A O 1
ATOM 629 N N . LEU A 1 83 ? 21.244 -2.164 -22.573 1.00 97.00 83 LEU A N 1
ATOM 630 C CA . LEU A 1 83 ? 21.114 -1.365 -21.350 1.00 97.00 83 LEU A CA 1
ATOM 631 C C . LEU A 1 83 ? 19.654 -1.006 -21.041 1.00 97.00 83 LEU A 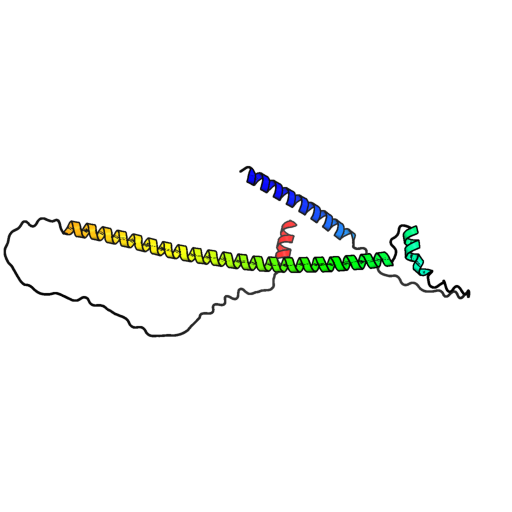C 1
ATOM 633 O O . LEU A 1 83 ? 19.220 -1.051 -19.890 1.00 97.00 83 LEU A O 1
ATOM 637 N N . LEU A 1 84 ? 18.858 -0.662 -22.058 1.00 97.31 84 LEU A N 1
ATOM 638 C CA . LEU A 1 84 ? 17.429 -0.402 -21.874 1.00 97.31 84 LEU A CA 1
ATOM 639 C C . LEU A 1 84 ? 16.666 -1.655 -21.447 1.00 97.31 84 LEU A C 1
ATOM 641 O O . LEU A 1 84 ? 15.770 -1.562 -20.611 1.00 97.31 84 LEU A O 1
ATOM 645 N N . ASN A 1 85 ? 16.991 -2.819 -22.002 1.00 97.94 85 ASN A N 1
ATOM 646 C CA . ASN A 1 85 ? 16.346 -4.070 -21.616 1.00 97.94 85 ASN A CA 1
ATOM 647 C C . ASN A 1 85 ? 16.723 -4.496 -20.194 1.00 97.94 85 ASN A C 1
ATOM 649 O O . ASN A 1 85 ? 15.856 -4.971 -19.462 1.00 97.94 85 ASN A O 1
ATOM 653 N N . GLU A 1 86 ? 17.967 -4.281 -19.776 1.00 97.50 86 GLU A N 1
ATOM 654 C CA . GLU A 1 86 ? 18.408 -4.494 -18.394 1.00 97.50 86 GLU A CA 1
ATOM 655 C C . GLU A 1 86 ? 17.655 -3.581 -17.427 1.00 97.50 86 GLU A C 1
ATOM 657 O O . GLU A 1 86 ? 17.029 -4.071 -16.487 1.00 97.50 86 GLU A O 1
ATOM 662 N N . LYS A 1 87 ? 17.592 -2.276 -17.717 1.00 98.12 87 LYS A N 1
ATOM 663 C CA . LYS A 1 87 ? 16.813 -1.322 -16.913 1.00 98.12 87 LYS A CA 1
ATOM 664 C C . LYS A 1 87 ? 15.334 -1.686 -16.857 1.00 98.12 87 LYS A C 1
ATOM 666 O O . LYS A 1 87 ? 14.724 -1.612 -15.799 1.00 98.12 87 LYS A O 1
ATOM 671 N N . LYS A 1 88 ? 14.742 -2.124 -17.973 1.00 97.94 88 LYS A N 1
ATOM 672 C CA . LYS A 1 88 ? 13.353 -2.610 -17.990 1.00 97.94 88 LYS A CA 1
ATOM 673 C C . LYS A 1 88 ? 13.169 -3.827 -17.090 1.00 97.94 88 LYS A C 1
ATOM 675 O O . LYS A 1 88 ? 12.173 -3.893 -16.382 1.00 97.94 88 LYS A O 1
ATOM 680 N N . ARG A 1 89 ? 14.100 -4.786 -17.111 1.00 98.19 89 ARG A N 1
ATOM 681 C CA . ARG A 1 89 ? 14.045 -5.959 -16.225 1.00 98.19 89 ARG A CA 1
ATOM 682 C C . ARG A 1 89 ? 14.134 -5.550 -14.762 1.00 98.19 89 ARG A C 1
ATOM 684 O O . ARG A 1 89 ? 13.345 -6.060 -13.974 1.00 98.19 89 ARG A O 1
ATOM 691 N N . GLN A 1 90 ? 15.027 -4.620 -14.434 1.00 98.12 90 GLN A N 1
ATOM 692 C CA . GLN A 1 90 ? 15.155 -4.081 -13.084 1.00 98.12 90 GLN A CA 1
ATOM 693 C C . GLN A 1 90 ? 13.861 -3.395 -12.637 1.00 98.12 90 GLN A C 1
ATOM 695 O O . GLN A 1 90 ? 13.276 -3.810 -11.650 1.00 98.12 90 GLN A O 1
ATOM 700 N N . LEU A 1 91 ? 13.315 -2.478 -13.440 1.00 98.12 91 LEU A N 1
ATOM 701 C CA . LEU A 1 91 ? 12.041 -1.820 -13.127 1.00 98.12 91 LEU A CA 1
ATOM 702 C C . LEU A 1 91 ? 10.886 -2.814 -12.950 1.00 98.12 91 LEU A C 1
ATOM 704 O O . LEU A 1 91 ? 10.029 -2.629 -12.096 1.00 98.12 91 LEU A O 1
ATOM 708 N N . VAL A 1 92 ? 10.838 -3.881 -13.752 1.00 98.19 92 VAL A N 1
ATOM 709 C CA . VAL A 1 92 ? 9.826 -4.934 -13.587 1.00 98.19 92 VAL A CA 1
ATOM 710 C C . VAL A 1 92 ? 10.030 -5.709 -12.285 1.00 98.19 92 VAL A C 1
ATOM 712 O O . VAL A 1 92 ? 9.038 -6.107 -11.678 1.00 98.19 92 VAL A O 1
ATOM 715 N N . ALA A 1 93 ? 11.274 -5.946 -11.865 1.00 98.00 93 ALA A N 1
ATOM 716 C CA . ALA A 1 93 ? 11.569 -6.566 -10.577 1.00 98.00 93 ALA A CA 1
ATOM 717 C C . ALA A 1 93 ? 11.126 -5.656 -9.424 1.00 98.00 93 ALA A C 1
ATOM 719 O O . ALA A 1 93 ? 10.334 -6.103 -8.599 1.00 98.00 93 ALA A O 1
ATOM 720 N N . ASP A 1 94 ? 11.496 -4.375 -9.460 1.00 98.00 94 ASP A N 1
ATOM 721 C CA . ASP A 1 94 ? 11.124 -3.384 -8.445 1.00 98.00 94 ASP A CA 1
ATOM 722 C C . ASP A 1 94 ? 9.593 -3.243 -8.335 1.00 98.00 94 ASP A C 1
ATOM 724 O O . ASP A 1 94 ? 9.025 -3.221 -7.247 1.00 98.00 94 ASP A O 1
ATOM 728 N N . ILE A 1 95 ? 8.878 -3.222 -9.470 1.00 97.56 95 ILE A N 1
ATOM 729 C CA . ILE A 1 95 ? 7.405 -3.181 -9.480 1.00 97.56 95 ILE A CA 1
ATOM 730 C C . ILE A 1 95 ? 6.806 -4.457 -8.876 1.00 97.56 95 ILE A C 1
ATOM 732 O O . ILE A 1 95 ? 5.758 -4.398 -8.231 1.00 97.56 95 ILE A O 1
ATOM 736 N N . LYS A 1 96 ? 7.414 -5.625 -9.110 1.00 98.06 96 LYS A N 1
ATOM 737 C CA . LYS A 1 96 ? 6.937 -6.887 -8.527 1.00 98.06 96 LYS A CA 1
ATOM 738 C C . LYS A 1 96 ? 7.163 -6.921 -7.021 1.00 98.06 96 LYS A C 1
ATOM 740 O O . LYS A 1 96 ? 6.244 -7.322 -6.313 1.00 98.06 96 LYS A O 1
ATOM 745 N N . GLU A 1 97 ? 8.328 -6.485 -6.559 1.00 97.81 97 GLU A N 1
ATOM 746 C CA . GLU A 1 97 ? 8.657 -6.365 -5.137 1.00 97.81 97 GLU A CA 1
ATOM 747 C C . GLU A 1 97 ? 7.696 -5.395 -4.445 1.00 97.81 97 GLU A C 1
ATOM 749 O O . GLU A 1 97 ? 6.962 -5.806 -3.551 1.00 97.81 97 GLU A O 1
ATOM 754 N N . GLY A 1 98 ? 7.538 -4.174 -4.967 1.00 97.69 98 GLY A N 1
ATOM 755 C CA . GLY A 1 98 ? 6.602 -3.197 -4.402 1.00 97.69 98 GLY A CA 1
ATOM 756 C C . GLY A 1 98 ? 5.139 -3.666 -4.408 1.00 97.69 98 GLY A C 1
ATOM 757 O O . GLY A 1 98 ? 4.364 -3.328 -3.515 1.00 97.69 98 GLY A O 1
ATOM 758 N N . ARG A 1 99 ? 4.728 -4.498 -5.379 1.00 97.81 99 ARG A N 1
ATOM 759 C CA . ARG A 1 99 ? 3.401 -5.144 -5.351 1.00 97.81 99 ARG A CA 1
ATOM 760 C C . ARG A 1 99 ? 3.283 -6.173 -4.229 1.00 97.81 99 ARG A C 1
ATOM 762 O O . ARG A 1 99 ? 2.221 -6.255 -3.620 1.00 97.81 99 ARG A O 1
ATOM 769 N N . GLN A 1 100 ? 4.321 -6.968 -3.984 1.00 97.69 100 GLN A N 1
ATOM 770 C CA . GLN A 1 100 ? 4.328 -7.954 -2.901 1.00 97.69 100 GLN A CA 1
ATOM 771 C C . GLN A 1 100 ? 4.301 -7.268 -1.535 1.00 97.69 100 GLN A C 1
ATOM 773 O O . GLN A 1 100 ? 3.481 -7.640 -0.699 1.00 97.69 100 GLN A O 1
ATOM 778 N N . GLU A 1 101 ? 5.104 -6.221 -1.350 1.00 97.75 101 GLU A N 1
ATOM 779 C CA . GLU A 1 101 ? 5.095 -5.391 -0.142 1.00 97.75 101 GLU A CA 1
ATOM 780 C C . GLU A 1 101 ? 3.707 -4.795 0.110 1.00 97.75 101 GLU A C 1
ATOM 782 O O . GLU A 1 101 ? 3.141 -4.983 1.183 1.00 97.75 101 GLU A O 1
ATOM 787 N N . ALA A 1 102 ? 3.082 -4.187 -0.903 1.00 96.88 102 ALA A N 1
ATOM 788 C CA . ALA A 1 102 ? 1.742 -3.617 -0.763 1.00 96.88 102 ALA A CA 1
ATOM 789 C C . ALA A 1 102 ? 0.665 -4.668 -0.425 1.00 96.88 102 ALA A C 1
ATOM 791 O O . ALA A 1 102 ? -0.301 -4.372 0.284 1.00 96.88 102 ALA A O 1
ATOM 792 N N . VAL A 1 103 ? 0.790 -5.898 -0.939 1.00 98.06 103 VAL A N 1
ATOM 793 C CA . VAL A 1 103 ? -0.109 -7.002 -0.568 1.00 98.06 103 VAL A CA 1
ATOM 794 C C . VAL A 1 103 ? 0.115 -7.408 0.886 1.00 98.06 103 VAL A C 1
ATOM 796 O O . VAL A 1 103 ? -0.868 -7.585 1.608 1.00 98.06 103 VAL A O 1
ATOM 799 N N . GLN A 1 104 ? 1.369 -7.509 1.325 1.00 98.12 104 GLN A N 1
ATOM 800 C CA . GLN A 1 104 ? 1.706 -7.835 2.707 1.00 98.12 104 GLN A CA 1
ATOM 801 C C . GLN A 1 104 ? 1.188 -6.762 3.673 1.00 98.12 104 GLN A C 1
ATOM 803 O O . GLN A 1 104 ? 0.469 -7.084 4.614 1.00 98.12 104 GLN A O 1
ATOM 808 N N . GLU A 1 105 ? 1.421 -5.482 3.383 1.00 98.00 105 GLU A N 1
ATOM 809 C CA . GLU A 1 105 ? 0.910 -4.368 4.188 1.00 98.00 105 GLU A CA 1
ATOM 810 C C . GLU A 1 105 ? -0.618 -4.400 4.306 1.00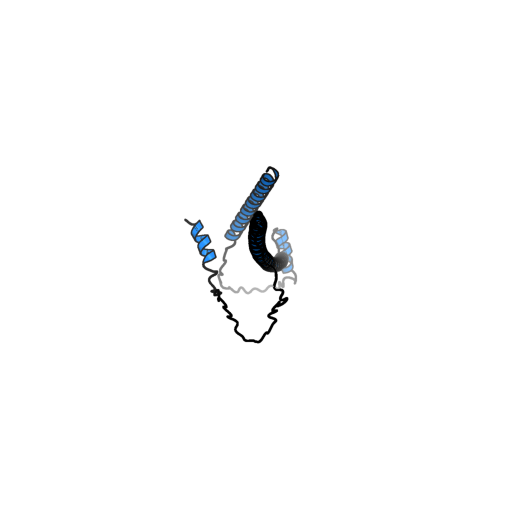 98.00 105 GLU A C 1
ATOM 812 O O . GLU A 1 105 ? -1.173 -4.185 5.382 1.00 98.00 105 GLU A O 1
ATOM 817 N N . ARG A 1 106 ? -1.335 -4.715 3.218 1.00 98.00 106 ARG A N 1
ATOM 818 C CA . ARG A 1 106 ? -2.799 -4.867 3.263 1.00 98.00 106 ARG A CA 1
ATOM 819 C C . ARG A 1 106 ? -3.235 -6.008 4.176 1.00 98.00 106 ARG A C 1
ATOM 821 O O . ARG A 1 106 ? -4.258 -5.877 4.853 1.00 98.00 106 ARG A O 1
ATOM 828 N N . GLN A 1 107 ? -2.506 -7.122 4.180 1.00 98.25 107 GLN A N 1
ATOM 829 C CA . GLN A 1 107 ? -2.781 -8.242 5.080 1.00 98.25 107 GLN A CA 1
ATOM 830 C C . GLN A 1 107 ? -2.525 -7.848 6.536 1.00 98.25 107 GLN A C 1
ATOM 832 O O . GLN A 1 107 ? -3.381 -8.101 7.384 1.00 98.25 107 GLN A O 1
ATOM 837 N N . ASP A 1 108 ? -1.423 -7.155 6.808 1.00 98.38 108 ASP A N 1
ATOM 838 C CA . ASP A 1 108 ? -1.057 -6.700 8.150 1.00 98.38 108 ASP A CA 1
ATOM 839 C C . ASP A 1 108 ? -2.060 -5.667 8.684 1.00 98.38 108 ASP A C 1
ATOM 841 O O . ASP A 1 108 ? -2.540 -5.785 9.812 1.00 98.38 108 ASP A O 1
ATOM 845 N N . ILE A 1 109 ? -2.474 -4.706 7.850 1.00 98.06 109 ILE A N 1
ATOM 846 C CA . ILE A 1 109 ? -3.531 -3.741 8.184 1.00 98.06 109 ILE A CA 1
ATOM 847 C C . ILE A 1 109 ? -4.838 -4.473 8.489 1.00 98.06 109 ILE A C 1
ATOM 849 O O . ILE A 1 109 ? -5.510 -4.154 9.469 1.00 98.06 109 ILE A O 1
ATOM 853 N N . ARG A 1 110 ? -5.213 -5.473 7.683 1.00 98.44 110 ARG A N 1
ATOM 854 C CA . ARG A 1 110 ? -6.424 -6.267 7.929 1.00 98.44 110 ARG A CA 1
ATOM 855 C C . ARG A 1 110 ? -6.331 -7.024 9.254 1.00 98.44 110 ARG A C 1
ATOM 857 O O . ARG A 1 110 ? -7.297 -7.023 10.014 1.00 98.44 110 ARG A O 1
ATOM 864 N N . ALA A 1 111 ? -5.191 -7.648 9.541 1.00 98.44 111 ALA A N 1
ATOM 865 C CA . ALA A 1 111 ? -4.959 -8.352 10.797 1.00 98.44 111 ALA A CA 1
ATOM 866 C C . ALA A 1 111 ? -5.056 -7.397 11.997 1.00 98.44 111 ALA A C 1
ATOM 868 O O . ALA A 1 111 ? -5.755 -7.698 12.966 1.00 98.44 111 ALA A O 1
ATOM 869 N N . PHE A 1 112 ? -4.447 -6.216 11.892 1.00 98.62 112 PHE A N 1
ATOM 870 C CA . PHE A 1 112 ? -4.531 -5.168 12.904 1.00 98.62 112 PHE A CA 1
ATOM 871 C C . PHE A 1 112 ? -5.974 -4.698 13.131 1.00 98.62 112 PHE A C 1
ATOM 873 O O . PHE A 1 112 ? -6.436 -4.650 14.268 1.00 98.62 112 PHE A O 1
ATOM 880 N N . VAL A 1 113 ? -6.725 -4.406 12.064 1.00 98.62 113 VAL A N 1
ATOM 881 C CA . VAL A 1 113 ? -8.134 -3.995 12.175 1.00 98.62 113 VAL A CA 1
ATOM 882 C C . VAL A 1 113 ? -8.972 -5.089 12.836 1.00 98.62 113 VAL A C 1
ATOM 884 O O . VAL A 1 113 ? -9.759 -4.791 13.731 1.00 98.62 113 VAL A O 1
ATOM 887 N N . ASN A 1 114 ? -8.770 -6.356 12.466 1.00 98.56 114 ASN A N 1
ATOM 888 C CA . ASN A 1 114 ? -9.459 -7.477 13.104 1.00 98.56 114 ASN A CA 1
ATOM 889 C C . ASN A 1 114 ? -9.148 -7.559 14.605 1.00 98.56 114 ASN A C 1
ATOM 891 O O . ASN A 1 114 ? -10.058 -7.771 15.406 1.00 98.56 114 ASN A O 1
ATOM 895 N N . GLN A 1 115 ? -7.891 -7.345 14.997 1.00 98.44 115 GLN A N 1
ATOM 896 C CA . GLN A 1 115 ? -7.494 -7.305 16.404 1.00 98.44 115 GLN A CA 1
ATOM 897 C C . GLN A 1 115 ? -8.163 -6.141 17.150 1.00 98.44 115 GLN A C 1
ATOM 899 O O . GLN A 1 115 ? -8.666 -6.326 18.257 1.00 98.44 115 GLN A O 1
ATOM 904 N N . VAL A 1 116 ? -8.233 -4.955 16.541 1.00 98.38 116 VAL A N 1
ATOM 905 C CA . VAL A 1 116 ? -8.931 -3.797 17.121 1.00 98.38 116 VAL A CA 1
ATOM 906 C C . VAL A 1 116 ? -10.421 -4.087 17.311 1.00 98.38 116 VAL A C 1
ATOM 908 O O . VAL A 1 116 ? -10.972 -3.772 18.363 1.00 98.38 116 VAL A O 1
ATOM 911 N N . VAL A 1 117 ? -11.071 -4.735 16.339 1.00 98.44 117 VAL A N 1
ATOM 912 C CA . VAL A 1 117 ? -12.485 -5.131 16.445 1.00 98.44 117 VAL A CA 1
ATOM 913 C C . VAL A 1 117 ? -12.700 -6.134 17.583 1.00 98.44 117 VAL A C 1
ATOM 915 O O . VAL A 1 117 ? -13.661 -5.996 18.340 1.00 98.44 117 VAL A O 1
ATOM 918 N N . GLN A 1 118 ? -11.804 -7.111 17.750 1.00 98.25 118 GLN A N 1
ATOM 919 C CA . GLN A 1 118 ? -11.861 -8.053 18.875 1.00 98.25 118 GLN A CA 1
ATOM 920 C C . GLN A 1 118 ? -11.736 -7.332 20.221 1.00 98.25 118 GLN A C 1
ATOM 922 O O . GLN A 1 118 ? -12.584 -7.517 21.092 1.00 98.25 118 GLN A O 1
ATOM 927 N N . LEU A 1 119 ? -10.753 -6.439 20.364 1.00 98.31 119 LEU A N 1
ATOM 928 C CA . LEU A 1 119 ? -10.575 -5.639 21.580 1.00 98.31 119 LEU A CA 1
ATOM 929 C C . LEU A 1 119 ? -11.788 -4.749 21.874 1.00 98.31 119 LEU A C 1
ATOM 931 O O . LEU A 1 119 ? -12.179 -4.587 23.029 1.00 98.31 119 LEU A O 1
ATOM 935 N N . GLN A 1 120 ? -12.424 -4.194 20.842 1.00 97.94 120 GLN A N 1
ATOM 936 C CA . GLN A 1 120 ? -13.647 -3.413 21.006 1.00 97.94 120 GLN A CA 1
ATOM 937 C C . GLN A 1 120 ? -14.813 -4.282 21.505 1.00 97.94 120 GLN A C 1
ATOM 939 O O . GLN A 1 120 ? -15.582 -3.846 22.363 1.00 97.94 120 GLN A O 1
ATOM 944 N N . ALA A 1 121 ? -14.943 -5.516 21.011 1.00 97.75 121 ALA A N 1
ATOM 945 C CA . ALA A 1 121 ? -15.952 -6.457 21.493 1.00 97.75 121 ALA A CA 1
ATOM 946 C C . ALA A 1 121 ? -15.709 -6.854 22.961 1.00 97.75 121 ALA A C 1
ATOM 948 O O . ALA A 1 121 ? -16.650 -6.862 23.760 1.00 97.75 121 ALA A O 1
ATOM 949 N N . GLU A 1 122 ? -14.454 -7.113 23.337 1.00 97.88 122 GLU A N 1
ATOM 950 C CA . GLU A 1 122 ? -14.059 -7.384 24.724 1.00 97.88 122 GLU A CA 1
ATOM 951 C C . GLU A 1 122 ? -14.364 -6.193 25.640 1.00 97.88 122 GLU A C 1
ATOM 953 O O . GLU A 1 122 ? -14.962 -6.363 26.705 1.00 97.88 122 GLU A O 1
ATOM 958 N N . GLN A 1 123 ? -14.040 -4.971 25.206 1.00 97.75 123 GLN A N 1
ATOM 959 C CA . GLN A 1 123 ? -14.354 -3.749 25.945 1.00 97.75 123 GLN A CA 1
ATOM 960 C C . GLN A 1 123 ? -15.862 -3.615 26.191 1.00 97.75 123 GLN A C 1
ATOM 962 O O . GLN A 1 123 ? -16.281 -3.402 27.329 1.00 97.75 123 GLN A O 1
ATOM 967 N N . GLN A 1 124 ? -16.694 -3.825 25.166 1.00 98.00 124 GLN A N 1
ATOM 968 C CA . GLN A 1 124 ? -18.152 -3.797 25.320 1.00 98.00 124 GLN A CA 1
ATOM 969 C C . GLN A 1 124 ? -18.664 -4.884 26.276 1.00 98.00 124 GLN A C 1
ATOM 971 O O . GLN A 1 124 ? -19.632 -4.669 27.011 1.00 98.00 124 GLN A O 1
ATOM 976 N N . GLN A 1 125 ? -18.047 -6.068 26.282 1.00 97.88 125 GLN A N 1
ATOM 977 C CA . GLN A 1 125 ? -18.405 -7.134 27.214 1.00 97.88 125 GLN A CA 1
ATOM 978 C C . GLN A 1 125 ? -18.071 -6.749 28.659 1.00 97.88 125 GLN A C 1
ATOM 980 O O . GLN A 1 125 ? -18.904 -6.940 29.550 1.00 97.88 125 GLN A O 1
ATOM 985 N N . ILE A 1 126 ? -16.891 -6.168 28.888 1.00 98.06 126 ILE A N 1
ATOM 986 C CA . ILE A 1 126 ? -16.471 -5.674 30.203 1.00 98.06 126 ILE A CA 1
ATOM 987 C C . ILE A 1 126 ? -17.416 -4.569 30.679 1.00 98.06 126 ILE A C 1
ATOM 989 O O . ILE A 1 126 ? -17.884 -4.614 31.815 1.00 98.06 126 ILE A O 1
ATOM 993 N N . GLU A 1 127 ? -17.775 -3.616 29.818 1.00 97.69 127 GLU A N 1
ATOM 994 C CA . GLU A 1 127 ? -18.723 -2.547 30.155 1.00 97.69 127 GLU A CA 1
ATOM 995 C C . GLU A 1 127 ? -20.092 -3.094 30.574 1.00 97.69 127 GLU A C 1
ATOM 997 O O . GLU A 1 127 ? -20.653 -2.667 31.590 1.00 97.69 127 GLU A O 1
ATOM 1002 N N . LYS A 1 128 ? -20.610 -4.099 29.853 1.00 97.81 128 LYS A N 1
ATOM 1003 C CA . LYS A 1 128 ? -21.854 -4.790 30.225 1.00 97.81 128 LYS A CA 1
ATOM 1004 C C . LYS A 1 128 ? -21.738 -5.442 31.602 1.00 97.81 128 LYS A C 1
ATOM 1006 O O . LYS A 1 128 ? -22.625 -5.248 32.435 1.00 97.81 128 LYS A O 1
ATOM 1011 N N . GLN A 1 129 ? -20.649 -6.158 31.880 1.00 97.81 129 GLN A N 1
ATOM 1012 C CA . GLN A 1 129 ? -20.422 -6.773 33.194 1.00 97.81 129 GLN A CA 1
ATOM 1013 C C . GLN A 1 129 ? -20.335 -5.724 34.309 1.00 97.81 129 GLN A C 1
ATOM 1015 O O . GLN A 1 129 ? -20.958 -5.881 35.359 1.00 97.81 129 GLN A O 1
ATOM 1020 N N . LEU A 1 130 ? -19.629 -4.622 34.065 1.00 97.94 130 LEU A N 1
ATOM 1021 C CA . LEU A 1 130 ? -19.466 -3.529 35.019 1.00 97.94 130 LEU A CA 1
ATOM 1022 C C . LEU A 1 130 ? -20.818 -2.863 35.324 1.00 97.94 130 LEU A C 1
ATOM 1024 O O . LEU A 1 130 ? -21.134 -2.608 36.486 1.00 97.94 130 LEU A O 1
ATOM 1028 N N . SER A 1 131 ? -21.661 -2.656 34.307 1.00 97.75 131 SER A N 1
ATOM 1029 C CA . SER A 1 131 ? -23.024 -2.138 34.491 1.00 97.75 131 SER A CA 1
ATOM 1030 C C . SER A 1 131 ? -23.909 -3.079 35.324 1.00 97.75 131 SER A C 1
ATOM 1032 O O . SER A 1 131 ? -24.625 -2.623 36.218 1.00 97.75 131 SER A O 1
ATOM 1034 N N . ALA A 1 132 ? -23.803 -4.396 35.115 1.00 97.81 132 ALA A N 1
ATOM 1035 C CA . ALA A 1 132 ? -24.545 -5.390 35.887 1.00 97.81 132 ALA A CA 1
ATOM 1036 C C . ALA A 1 132 ? -24.097 -5.434 37.357 1.00 97.81 132 ALA A C 1
ATOM 1038 O O . ALA A 1 132 ? -24.932 -5.526 38.259 1.00 97.81 132 ALA A O 1
ATOM 1039 N N . ILE A 1 133 ? -22.789 -5.330 37.610 1.00 97.81 133 ILE A N 1
ATOM 1040 C CA . ILE A 1 133 ? -22.23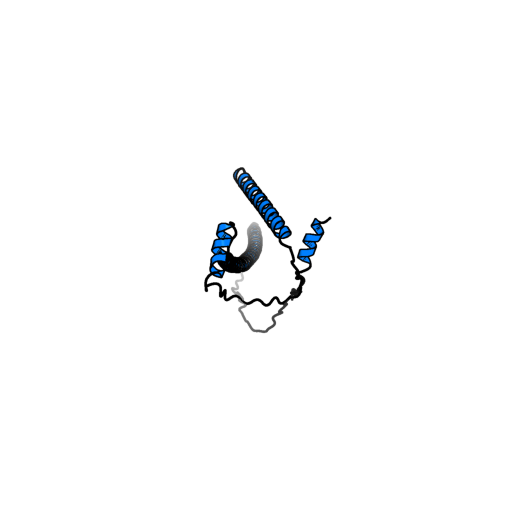2 -5.267 38.968 1.00 97.81 133 ILE A CA 1
ATOM 1041 C C . ILE A 1 133 ? -22.686 -3.988 39.677 1.00 97.81 133 ILE A C 1
ATOM 1043 O O . ILE A 1 133 ? -23.124 -4.064 40.824 1.00 97.81 133 ILE A O 1
ATOM 1047 N N . LYS A 1 134 ? -22.647 -2.832 38.999 1.00 97.94 134 LYS A N 1
ATOM 1048 C CA . LYS A 1 134 ? -23.146 -1.559 39.549 1.00 97.94 134 LYS A CA 1
ATOM 1049 C C . LYS A 1 134 ? -24.603 -1.669 39.993 1.00 97.94 134 LYS A C 1
ATOM 1051 O O . LYS A 1 134 ? -24.912 -1.330 41.131 1.00 97.94 134 LYS A O 1
ATOM 1056 N N . ARG A 1 135 ? -25.471 -2.231 39.146 1.00 97.06 135 ARG A N 1
ATOM 1057 C CA . ARG A 1 135 ? -26.886 -2.435 39.481 1.00 97.06 135 ARG A CA 1
ATOM 1058 C C . ARG A 1 135 ? -27.072 -3.353 40.695 1.00 97.06 135 ARG A C 1
ATOM 1060 O O . ARG A 1 135 ? -27.815 -3.009 41.607 1.00 97.06 135 ARG A O 1
ATOM 1067 N N . ARG A 1 136 ? -26.360 -4.485 40.754 1.00 96.56 136 ARG A N 1
ATOM 1068 C CA . ARG A 1 136 ? -26.413 -5.389 41.922 1.00 96.56 136 ARG A CA 1
ATOM 1069 C C . ARG A 1 136 ? -25.932 -4.714 43.206 1.00 96.56 136 ARG A C 1
ATOM 1071 O O . ARG A 1 136 ? -26.498 -4.955 44.267 1.00 96.56 136 ARG A O 1
ATOM 1078 N N . ALA A 1 137 ? -24.902 -3.873 43.125 1.00 96.31 137 ALA A N 1
ATOM 1079 C CA . ALA A 1 137 ? -24.402 -3.128 44.276 1.00 96.31 137 ALA A CA 1
ATOM 1080 C C . ALA A 1 137 ? -25.432 -2.104 44.789 1.00 96.31 137 ALA A C 1
ATOM 1082 O O . ALA A 1 137 ? -25.598 -1.957 46.000 1.00 96.31 137 ALA A O 1
ATOM 1083 N N . GLU A 1 138 ? -26.155 -1.430 43.891 1.00 96.06 138 GLU A N 1
ATOM 1084 C CA . GLU A 1 138 ? -27.250 -0.521 44.254 1.00 96.06 138 GLU A CA 1
ATOM 1085 C C . GLU A 1 138 ? -28.425 -1.262 44.901 1.00 96.06 138 GLU A C 1
ATOM 1087 O O . GLU A 1 138 ? -28.913 -0.831 45.946 1.00 96.06 138 GLU A O 1
ATOM 1092 N N . GLU A 1 139 ? -28.838 -2.400 44.337 1.00 94.81 139 GLU A N 1
ATOM 1093 C CA . GLU A 1 139 ? -29.885 -3.259 44.907 1.00 94.81 139 GLU A CA 1
ATOM 1094 C C . GLU A 1 139 ? -29.496 -3.746 46.313 1.00 94.81 139 GLU A C 1
ATOM 1096 O O . GLU A 1 139 ? -30.292 -3.661 47.248 1.00 94.81 139 GLU A O 1
ATOM 1101 N N . PHE A 1 140 ? -28.244 -4.173 46.502 1.00 95.06 140 PHE A N 1
ATOM 1102 C CA . PHE A 1 140 ? -27.735 -4.590 47.809 1.00 95.06 140 PHE A CA 1
ATOM 1103 C C . PHE A 1 140 ? -27.708 -3.436 48.822 1.00 95.06 140 PHE A C 1
ATOM 1105 O O . PHE A 1 140 ? -28.091 -3.610 49.981 1.00 95.06 140 PHE A O 1
ATOM 1112 N N . LYS A 1 141 ? -27.322 -2.230 48.388 1.00 95.12 141 LYS A N 1
ATOM 1113 C CA . LYS A 1 141 ? -27.360 -1.026 49.230 1.00 95.12 141 LYS A CA 1
ATOM 1114 C C . LYS A 1 141 ? -28.792 -0.672 49.645 1.00 95.12 141 LYS A C 1
ATOM 1116 O O . LYS A 1 141 ? -29.019 -0.315 50.799 1.00 95.12 141 LYS A O 1
ATOM 1121 N N . GLN A 1 142 ? -29.764 -0.793 48.740 1.00 92.44 142 GLN A N 1
ATOM 1122 C CA . GLN A 1 142 ? -31.178 -0.586 49.071 1.00 92.44 142 GLN A CA 1
ATOM 1123 C C . GLN A 1 142 ? -31.694 -1.637 50.062 1.00 92.44 142 GLN A C 1
ATOM 1125 O O . GLN A 1 142 ? -32.386 -1.280 51.015 1.00 92.44 142 GLN A O 1
ATOM 1130 N N . GLN A 1 143 ? -31.318 -2.909 49.894 1.00 91.44 143 GLN A N 1
ATOM 1131 C CA . GLN A 1 143 ? -31.673 -3.973 50.840 1.00 91.44 143 GLN A CA 1
ATOM 1132 C C . GLN A 1 143 ? -31.093 -3.724 52.237 1.00 91.44 143 GLN A C 1
ATOM 1134 O O . GLN A 1 143 ? -31.811 -3.904 53.219 1.00 91.44 143 GLN A O 1
ATOM 1139 N N . GLN A 1 144 ? -29.843 -3.257 52.347 1.00 87.94 144 GLN A N 1
ATOM 1140 C CA . GLN A 1 144 ? -29.266 -2.871 53.641 1.00 87.94 144 GLN A CA 1
ATOM 1141 C C . GLN A 1 144 ? -30.056 -1.739 54.309 1.00 87.94 144 GLN A C 1
ATOM 1143 O O . GLN A 1 144 ? -30.412 -1.863 55.478 1.00 87.94 144 GLN A O 1
ATOM 1148 N N . LEU A 1 145 ? -30.405 -0.682 53.566 1.00 86.75 145 LEU A N 1
ATOM 1149 C CA . LEU A 1 145 ? -31.189 0.435 54.108 1.00 86.75 145 LEU A CA 1
ATOM 1150 C C . LEU A 1 145 ? -32.590 0.006 54.577 1.00 86.75 145 LEU A C 1
ATOM 1152 O O . LEU A 1 145 ? -33.088 0.521 55.577 1.00 86.75 145 LEU A O 1
ATOM 1156 N N . LEU A 1 146 ? -33.242 -0.927 53.875 1.00 82.19 146 LEU A N 1
ATOM 1157 C CA . LEU A 1 146 ? -34.531 -1.483 54.302 1.00 82.19 146 LEU A CA 1
ATOM 1158 C C . LEU A 1 146 ? -34.386 -2.390 55.534 1.00 82.19 146 LEU A C 1
ATOM 1160 O O . LEU A 1 146 ? -35.212 -2.314 56.442 1.00 82.19 146 LEU A O 1
ATOM 1164 N N . ALA A 1 147 ? -33.330 -3.205 55.599 1.00 80.19 147 ALA A N 1
ATOM 1165 C CA . ALA A 1 147 ? -33.054 -4.077 56.740 1.00 80.19 147 ALA A CA 1
ATOM 1166 C C . ALA A 1 147 ? -32.697 -3.293 58.016 1.00 80.19 147 ALA A C 1
ATOM 1168 O O . ALA A 1 147 ? -33.075 -3.713 59.108 1.00 80.19 147 ALA A O 1
ATOM 1169 N N . GLU A 1 148 ? -32.003 -2.158 57.896 1.00 77.88 148 GLU A N 1
ATOM 1170 C CA . GLU A 1 148 ? -31.761 -1.245 59.021 1.00 77.88 148 GLU A CA 1
ATOM 1171 C C . GLU A 1 148 ? -33.060 -0.584 59.495 1.00 77.88 148 GLU A C 1
ATOM 1173 O O . GLU A 1 148 ? -33.344 -0.590 60.690 1.00 77.88 148 GLU A O 1
ATOM 1178 N N . LYS A 1 149 ? -33.907 -0.107 58.572 1.00 70.50 149 LYS A N 1
ATOM 1179 C CA . LYS A 1 149 ? -35.200 0.507 58.920 1.00 70.50 149 LYS A CA 1
ATOM 1180 C C . LYS A 1 149 ? -36.182 -0.463 59.588 1.00 70.50 149 LYS A C 1
ATOM 1182 O O . LYS A 1 149 ? -36.927 -0.036 60.460 1.00 70.50 149 LYS A O 1
ATOM 1187 N N . CYS A 1 150 ? -36.159 -1.754 59.245 1.00 59.78 150 CYS A N 1
ATOM 1188 C CA . CYS A 1 150 ? -37.012 -2.769 59.884 1.00 59.78 150 CYS A CA 1
ATOM 1189 C C . CYS A 1 150 ? -36.510 -3.224 61.269 1.00 59.78 150 CYS A C 1
ATOM 1191 O O . CYS A 1 150 ? -37.193 -3.999 61.932 1.00 59.78 150 CYS A O 1
ATOM 1193 N N . LYS A 1 151 ? -35.325 -2.780 61.715 1.00 58.91 151 LYS A N 1
ATOM 1194 C CA . LYS A 1 151 ? -34.796 -3.069 63.062 1.00 58.91 151 LYS A CA 1
ATOM 1195 C C . LYS A 1 151 ? -35.026 -1.937 64.066 1.00 58.91 151 LYS A C 1
ATOM 1197 O O . LYS A 1 151 ? -34.736 -2.122 65.244 1.00 58.91 151 LYS A O 1
ATOM 1202 N N . THR A 1 152 ? -35.560 -0.798 63.632 1.00 51.00 152 THR A N 1
ATOM 1203 C CA . THR A 1 152 ? -35.920 0.327 64.506 1.00 51.00 152 THR A CA 1
ATOM 1204 C C . THR A 1 152 ? -37.424 0.586 64.469 1.00 51.00 152 THR A C 1
ATOM 1206 O O . THR A 1 152 ? -37.874 1.563 63.881 1.00 51.00 152 THR A O 1
ATOM 1209 N N . GLU A 1 153 ? -38.188 -0.278 65.137 1.00 42.41 153 GLU A N 1
ATOM 1210 C CA . GLU A 1 153 ? -39.392 0.130 65.873 1.00 42.41 153 GLU A CA 1
ATOM 1211 C C . GLU A 1 153 ? -39.219 -0.284 67.348 1.00 42.4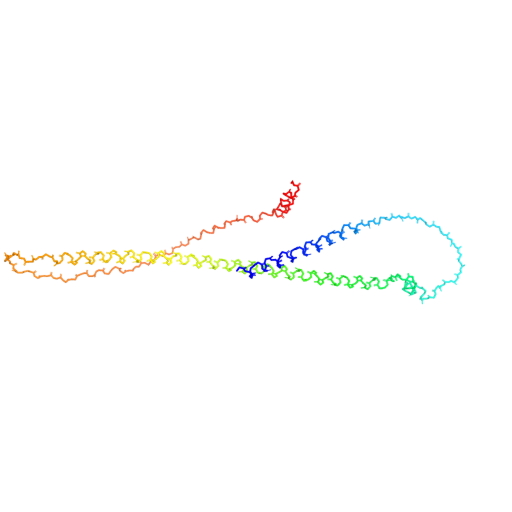1 153 GLU A C 1
ATOM 1213 O O . GLU A 1 153 ? -38.599 -1.320 67.618 1.00 42.41 153 GLU A O 1
ATOM 1218 N N . PRO A 1 154 ? -39.674 0.545 68.305 1.00 47.16 154 PRO A N 1
ATOM 1219 C CA . PRO A 1 154 ? -39.366 0.393 69.715 1.00 47.16 154 PRO A CA 1
ATOM 1220 C C . PRO A 1 154 ? -40.157 -0.774 70.299 1.00 47.16 154 PRO A C 1
ATOM 1222 O O . PRO A 1 154 ? -41.381 -0.836 70.210 1.00 47.16 154 PRO A O 1
ATOM 1225 N N . ALA A 1 155 ? -39.440 -1.689 70.942 1.00 41.88 155 ALA A N 1
ATOM 1226 C CA . ALA A 1 155 ? -40.039 -2.623 71.873 1.00 41.88 155 ALA A CA 1
ATOM 1227 C C . ALA A 1 155 ? -40.534 -1.838 73.094 1.00 41.88 155 ALA A C 1
ATOM 1229 O O . ALA A 1 155 ? -39.787 -1.637 74.046 1.00 41.88 155 ALA A O 1
ATOM 1230 N N . ASP A 1 156 ? -41.788 -1.404 73.044 1.00 46.09 156 ASP A N 1
ATOM 1231 C CA . ASP A 1 156 ? -42.595 -1.193 74.236 1.00 46.09 156 ASP A CA 1
ATOM 1232 C C . ASP A 1 156 ? -43.970 -1.817 73.997 1.00 46.09 156 ASP A C 1
ATOM 1234 O O . ASP A 1 156 ? -44.843 -1.276 73.324 1.00 46.09 156 ASP A O 1
ATOM 1238 N N . THR A 1 157 ? -44.112 -3.049 74.471 1.00 43.28 157 THR A N 1
ATOM 1239 C CA . THR A 1 157 ? -45.319 -3.555 75.131 1.00 43.28 157 THR A CA 1
ATOM 1240 C C . THR A 1 157 ? -44.949 -4.887 75.764 1.00 43.28 157 THR A C 1
ATOM 1242 O O . THR A 1 157 ? -44.782 -5.921 75.116 1.00 43.28 157 THR A O 1
ATOM 1245 N N . GLU A 1 158 ? -44.752 -4.821 77.075 1.00 50.41 158 GLU A N 1
ATOM 1246 C CA . GLU A 1 158 ? -44.752 -5.956 77.977 1.00 50.41 158 GLU A CA 1
ATOM 1247 C C . GLU A 1 158 ? -45.980 -6.833 77.702 1.00 50.41 158 GLU A C 1
ATOM 1249 O O . GLU A 1 158 ? -47.101 -6.366 77.836 1.00 50.41 158 GLU A O 1
ATOM 1254 N N . HIS A 1 159 ? -45.784 -8.105 77.354 1.00 38.50 159 HIS A N 1
ATOM 1255 C CA . HIS A 1 159 ? -46.525 -9.211 77.960 1.00 38.50 159 HIS A CA 1
ATOM 1256 C C . HIS A 1 159 ? -45.828 -10.543 77.660 1.00 38.50 159 HIS A C 1
ATOM 1258 O O . HIS A 1 159 ? -45.773 -11.026 76.535 1.00 38.50 159 HIS A O 1
ATOM 1264 N N . ALA A 1 160 ? -45.247 -11.083 78.733 1.00 50.41 160 ALA A N 1
ATOM 1265 C CA . ALA A 1 160 ? -45.125 -12.491 79.099 1.00 50.41 160 ALA A CA 1
ATOM 1266 C C . ALA A 1 160 ? -45.302 -13.553 77.992 1.00 50.41 160 ALA A C 1
ATOM 1268 O O . ALA A 1 160 ? -46.403 -13.781 77.511 1.00 50.41 160 ALA A O 1
ATOM 1269 N N . TYR A 1 161 ? -44.224 -14.283 77.688 1.00 39.19 161 TYR A N 1
ATOM 1270 C CA . TYR A 1 161 ? -44.025 -15.718 77.986 1.00 39.19 161 TYR A CA 1
ATOM 1271 C C . TYR A 1 161 ? -42.823 -16.241 77.164 1.00 39.19 161 TYR A C 1
ATOM 1273 O O . TYR A 1 161 ? -42.776 -16.145 75.943 1.00 39.19 161 TYR A O 1
ATOM 1281 N N . LYS A 1 162 ? -41.820 -16.792 77.854 1.00 46.25 162 LYS A N 1
ATOM 1282 C CA . LYS A 1 162 ? -40.665 -17.545 77.311 1.00 46.25 162 LYS A CA 1
ATOM 1283 C C . LYS A 1 162 ? -40.880 -19.049 77.597 1.00 46.25 162 LYS A C 1
ATOM 1285 O O . LYS A 1 162 ? -41.664 -19.342 78.499 1.00 46.25 162 LYS A O 1
ATOM 1290 N N . PRO A 1 163 ? -40.049 -19.985 77.088 1.00 58.69 163 PRO A N 1
ATOM 1291 C CA . PRO A 1 163 ? -39.349 -20.052 75.794 1.00 58.69 163 PRO A CA 1
ATOM 1292 C C . PRO A 1 163 ? -39.476 -21.452 75.126 1.00 58.69 163 PRO A C 1
ATOM 1294 O O . PRO A 1 163 ? -39.760 -22.443 75.793 1.00 58.69 163 PRO A O 1
ATOM 1297 N N . ALA A 1 164 ? -39.143 -21.584 73.836 1.00 39.88 164 ALA A N 1
ATOM 1298 C CA . ALA A 1 164 ? -38.738 -22.877 73.270 1.00 39.88 164 ALA A CA 1
ATOM 1299 C C . ALA A 1 164 ? -37.607 -22.703 72.247 1.00 39.88 164 ALA A C 1
ATOM 1301 O O . ALA A 1 164 ? -37.706 -21.964 71.272 1.00 39.88 164 ALA A O 1
ATOM 1302 N N . ILE A 1 165 ? -36.513 -23.388 72.555 1.00 47.91 165 ILE A N 1
ATOM 1303 C CA . ILE A 1 165 ? -35.267 -23.554 71.812 1.00 47.91 165 ILE A CA 1
ATOM 1304 C C . ILE A 1 165 ? -35.482 -24.636 70.743 1.00 47.91 165 ILE A C 1
ATOM 1306 O O . ILE A 1 165 ? -36.027 -25.682 71.087 1.00 47.91 165 ILE A O 1
ATOM 1310 N N . SER A 1 166 ? -35.010 -24.432 69.506 1.00 43.09 166 SER A N 1
ATOM 1311 C CA . SER A 1 166 ? -34.456 -25.464 68.590 1.00 43.09 166 SER A CA 1
ATOM 1312 C C . SER A 1 166 ? -34.079 -24.812 67.251 1.00 43.09 166 SER A C 1
ATOM 1314 O O . SER A 1 166 ? -34.915 -24.187 66.613 1.00 43.09 166 SER A O 1
ATOM 1316 N N . ALA A 1 167 ? -32.785 -24.741 66.925 1.00 41.91 167 ALA A N 1
ATOM 1317 C CA . ALA A 1 167 ? -32.061 -25.637 66.000 1.00 41.91 167 ALA A CA 1
ATOM 1318 C C . ALA A 1 167 ? -31.788 -24.897 64.667 1.00 41.91 167 ALA A C 1
ATOM 1320 O O . ALA A 1 167 ? -32.703 -24.586 63.920 1.00 41.91 167 ALA A O 1
ATOM 1321 N N . LEU A 1 168 ? -30.595 -24.328 64.455 1.00 37.47 168 LEU A N 1
ATOM 1322 C CA . LEU A 1 168 ? -29.412 -24.985 63.871 1.00 37.47 168 LEU A CA 1
ATOM 1323 C C . LEU A 1 168 ? -29.716 -25.803 62.603 1.00 37.47 168 LEU A C 1
ATOM 1325 O O . LEU A 1 168 ? -30.156 -26.941 62.691 1.00 37.47 168 LEU A O 1
ATOM 1329 N N . GLY A 1 169 ? -29.318 -25.238 61.457 1.00 36.31 169 GLY A N 1
ATOM 1330 C CA . GLY A 1 169 ? -28.670 -25.984 60.376 1.00 36.31 169 GLY A CA 1
ATOM 1331 C C . GLY A 1 169 ? -29.551 -26.480 59.229 1.00 36.31 169 GLY A C 1
ATOM 1332 O O . GLY A 1 169 ? -30.215 -27.496 59.359 1.00 36.31 169 GLY A O 1
ATOM 1333 N N . ALA A 1 170 ? -29.414 -25.843 58.062 1.00 39.88 170 ALA A N 1
ATOM 1334 C CA . ALA A 1 170 ? -29.298 -26.534 56.772 1.00 39.88 170 ALA A CA 1
ATOM 1335 C C . ALA A 1 170 ? -28.756 -25.556 55.716 1.00 39.88 170 ALA A C 1
ATOM 1337 O O . ALA A 1 170 ? -29.490 -24.828 55.054 1.00 39.88 170 ALA A O 1
ATOM 1338 N N . VAL A 1 171 ? -27.428 -25.523 55.603 1.00 44.62 171 VAL A N 1
ATOM 1339 C CA . VAL A 1 171 ? -26.728 -25.112 54.385 1.00 44.62 171 VAL A CA 1
ATOM 1340 C C . VAL A 1 171 ? -26.848 -26.297 53.436 1.00 44.62 171 VAL A C 1
ATOM 1342 O O . VAL A 1 171 ? -26.213 -27.320 53.678 1.00 44.62 171 VAL A O 1
ATOM 1345 N N . GLU A 1 172 ? -27.655 -26.185 52.384 1.00 42.97 172 GLU A N 1
ATOM 1346 C CA . GLU A 1 172 ? -27.677 -27.193 51.326 1.00 42.97 172 GLU A CA 1
ATOM 1347 C C . GLU A 1 172 ? -26.865 -26.689 50.130 1.00 42.97 172 GLU A C 1
ATOM 1349 O O . GLU A 1 172 ? -27.272 -25.825 49.354 1.00 42.97 172 GLU A O 1
ATOM 1354 N N . MET A 1 173 ? -25.642 -27.214 50.054 1.00 43.03 173 MET A N 1
ATOM 1355 C CA . MET A 1 173 ? -24.789 -27.173 48.878 1.00 43.03 173 MET A CA 1
ATOM 1356 C C . MET A 1 173 ? -25.373 -28.091 47.799 1.00 43.03 173 MET A C 1
ATOM 1358 O O . MET A 1 173 ? -25.355 -29.308 47.960 1.00 43.03 173 MET A O 1
ATOM 1362 N N . ALA A 1 174 ? -25.778 -27.535 46.658 1.00 45.62 174 ALA A N 1
ATOM 1363 C CA . ALA A 1 174 ? -25.971 -28.310 45.434 1.00 45.62 174 ALA A CA 1
ATOM 1364 C C . ALA A 1 174 ? -24.697 -28.223 44.577 1.00 45.62 174 ALA A C 1
ATOM 1366 O O . ALA A 1 174 ? -24.397 -27.207 43.947 1.00 45.62 174 ALA A O 1
ATOM 1367 N N . LYS A 1 175 ? -23.915 -29.304 44.622 1.00 45.00 175 LYS A N 1
ATOM 1368 C CA . LYS A 1 175 ? -22.639 -29.517 43.935 1.00 45.00 175 LYS A CA 1
ATOM 1369 C C . LYS A 1 175 ? -22.875 -30.409 42.701 1.00 45.00 175 LYS A C 1
ATOM 1371 O O . LYS A 1 175 ? -23.407 -31.497 42.842 1.00 45.00 175 LYS A O 1
ATOM 1376 N N . THR A 1 176 ? -22.458 -29.916 41.531 1.00 42.62 176 THR A N 1
ATOM 1377 C CA . THR A 1 176 ? -21.833 -30.610 40.372 1.00 42.62 176 THR A CA 1
ATOM 1378 C C . THR A 1 176 ? -22.313 -31.990 39.877 1.00 42.62 176 THR A C 1
ATOM 1380 O O . THR A 1 176 ? -22.112 -32.974 40.571 1.00 42.62 176 THR A O 1
ATOM 1383 N N . GLU A 1 177 ? -22.664 -32.070 38.583 1.00 40.06 177 GLU A N 1
ATOM 1384 C CA . GLU A 1 177 ? -22.189 -33.034 37.543 1.00 40.06 177 GLU A CA 1
ATOM 1385 C C . GLU A 1 177 ? -22.935 -32.693 36.231 1.00 40.06 177 GLU A C 1
ATOM 1387 O O . GLU A 1 177 ? -24.142 -32.504 36.267 1.00 40.06 177 GLU A O 1
ATOM 1392 N N . LYS A 1 178 ? -22.369 -32.386 35.053 1.00 45.69 178 LYS A N 1
ATOM 1393 C CA . LYS A 1 178 ? -21.233 -32.862 34.234 1.00 45.69 178 LYS A CA 1
ATOM 1394 C C . LYS A 1 178 ? -21.469 -34.213 33.540 1.00 45.69 178 LYS A C 1
ATOM 1396 O O . LYS A 1 178 ? -21.022 -35.221 34.057 1.00 45.69 178 LYS A O 1
ATOM 1401 N N . HIS A 1 179 ? -22.036 -34.184 32.326 1.00 39.66 179 HIS A N 1
ATOM 1402 C CA . HIS A 1 179 ? -21.782 -35.042 31.138 1.00 39.66 179 HIS A CA 1
ATOM 1403 C C . HIS A 1 179 ? -22.840 -34.688 30.065 1.00 39.66 179 HIS A C 1
ATOM 1405 O O . HIS A 1 179 ? -23.953 -34.348 30.433 1.00 39.66 179 HIS A O 1
ATOM 1411 N N . GLN A 1 180 ? -22.636 -34.711 28.748 1.00 41.72 180 GLN A N 1
ATOM 1412 C CA . GLN A 1 180 ? -21.497 -34.979 27.869 1.00 41.72 180 GLN A CA 1
ATOM 1413 C C . GLN A 1 180 ? -21.915 -34.506 26.450 1.00 41.72 180 GLN A C 1
ATOM 1415 O O . GLN A 1 180 ? -23.097 -34.520 26.133 1.00 41.72 180 GLN A O 1
ATOM 1420 N N . GLN A 1 181 ? -20.929 -34.092 25.645 1.00 37.66 181 GLN A N 1
ATOM 1421 C CA . GLN A 1 181 ? -20.779 -34.286 24.186 1.00 37.66 181 GLN A CA 1
ATOM 1422 C C . GLN A 1 181 ? -22.026 -34.357 23.272 1.00 37.66 181 GLN A C 1
ATOM 1424 O O . GLN A 1 181 ? -22.806 -35.294 23.347 1.00 37.66 181 GLN A O 1
ATOM 1429 N N . ALA A 1 182 ? -22.065 -33.520 22.228 1.00 36.03 182 ALA A N 1
ATOM 1430 C CA . ALA A 1 182 ? -21.571 -33.897 20.893 1.00 36.03 182 ALA A CA 1
ATOM 1431 C C . ALA A 1 182 ? -21.882 -32.813 19.841 1.00 36.03 182 ALA A C 1
ATOM 1433 O O . ALA A 1 182 ? -22.985 -32.288 19.774 1.00 36.03 182 ALA A O 1
ATOM 1434 N N . ALA A 1 183 ? -20.859 -32.520 19.035 1.00 35.72 183 ALA A N 1
ATOM 1435 C CA . ALA A 1 183 ? -20.898 -32.214 17.605 1.00 35.72 183 ALA A CA 1
ATOM 1436 C C . ALA A 1 183 ? -22.116 -31.468 17.021 1.00 35.72 183 ALA A C 1
ATOM 1438 O O . ALA A 1 183 ? -23.169 -32.053 16.807 1.00 35.72 183 ALA A O 1
ATOM 1439 N N . ALA A 1 184 ? -21.885 -30.236 16.566 1.00 36.91 184 ALA A N 1
ATOM 1440 C CA . ALA A 1 184 ? -21.945 -29.919 15.136 1.00 36.91 184 ALA A CA 1
ATOM 1441 C C . ALA A 1 184 ? -21.565 -28.451 14.926 1.00 36.91 184 ALA A C 1
ATOM 1443 O O . ALA A 1 184 ? -22.264 -27.533 15.349 1.00 36.91 184 ALA A O 1
ATOM 1444 N N . SER A 1 185 ? -20.449 -28.242 14.239 1.00 42.28 185 SER A N 1
ATOM 1445 C CA . SER A 1 185 ? -20.195 -27.022 13.488 1.00 42.28 185 SER A CA 1
ATOM 1446 C C . SER A 1 185 ? -21.377 -26.741 12.552 1.00 42.28 185 SER A C 1
ATOM 1448 O O . SER A 1 185 ? -21.739 -27.633 11.785 1.00 42.28 185 SER A O 1
ATOM 1450 N N . PRO A 1 186 ? -21.904 -25.513 12.471 1.00 43.44 186 PRO A N 1
ATOM 1451 C CA . PRO A 1 186 ? -22.331 -24.976 11.205 1.00 43.44 186 PRO A CA 1
ATOM 1452 C C . PRO A 1 186 ? -21.142 -24.190 10.662 1.00 43.44 186 PRO A C 1
ATOM 1454 O O . PRO A 1 186 ? -20.903 -23.032 11.003 1.00 43.44 186 PRO A O 1
ATOM 1457 N N . SER A 1 187 ? -20.377 -24.859 9.807 1.00 43.53 187 SER A N 1
ATOM 1458 C CA . SER A 1 187 ? -19.666 -24.208 8.719 1.00 43.53 187 SER A CA 1
ATOM 1459 C C . SER A 1 187 ? -20.694 -23.462 7.864 1.00 43.53 187 SER A C 1
ATOM 1461 O O . SER A 1 187 ? -21.138 -23.968 6.838 1.00 43.53 187 SER A O 1
ATOM 1463 N N . HIS A 1 188 ? -21.096 -22.264 8.283 1.00 37.19 188 HIS A N 1
ATOM 1464 C CA . HIS A 1 188 ? -21.640 -21.294 7.347 1.00 37.19 188 HIS A CA 1
ATOM 1465 C C . HIS A 1 188 ? -20.442 -20.589 6.721 1.00 37.19 188 HIS A C 1
ATOM 1467 O O . HIS A 1 188 ? -20.060 -19.475 7.075 1.00 37.19 188 HIS A O 1
ATOM 1473 N N . ALA A 1 189 ? -19.812 -21.323 5.802 1.00 42.38 189 ALA A N 1
ATOM 1474 C CA . ALA A 1 189 ? -19.176 -20.719 4.656 1.00 42.38 189 ALA A CA 1
ATOM 1475 C C . ALA A 1 189 ? -20.267 -19.895 3.967 1.00 42.38 189 ALA A C 1
ATOM 1477 O O . ALA A 1 189 ? -21.046 -20.399 3.166 1.00 42.38 189 ALA A O 1
ATOM 1478 N N . THR A 1 190 ? -20.382 -18.624 4.343 1.00 40.41 190 THR A N 1
ATOM 1479 C CA . THR A 1 190 ? -20.894 -17.646 3.400 1.00 40.41 190 THR A CA 1
ATOM 1480 C C . THR A 1 190 ? -19.792 -17.526 2.366 1.00 40.41 190 THR A C 1
ATOM 1482 O O . THR A 1 190 ? -18.820 -16.797 2.554 1.00 40.41 190 THR A O 1
ATOM 1485 N N . GLU A 1 191 ? -19.916 -18.350 1.328 1.00 44.38 191 GLU A N 1
ATOM 1486 C CA . GLU A 1 191 ? -19.382 -18.091 0.003 1.00 44.38 191 GLU A CA 1
ATOM 1487 C C . GLU A 1 191 ? -19.770 -16.657 -0.368 1.00 44.38 191 GLU A C 1
ATOM 1489 O O . GLU A 1 191 ? -20.842 -16.387 -0.906 1.00 44.38 191 GLU A O 1
ATOM 1494 N N . TRP A 1 192 ? -18.904 -15.701 -0.040 1.00 42.38 192 TRP A N 1
ATOM 1495 C CA . TRP A 1 192 ? -18.835 -14.473 -0.810 1.00 42.38 192 TRP A CA 1
ATOM 1496 C C . TRP A 1 192 ? -18.117 -14.883 -2.076 1.00 42.38 192 TRP A C 1
ATOM 1498 O O . TRP A 1 192 ? -16.894 -14.974 -2.120 1.00 42.38 192 TRP A O 1
ATOM 1508 N N . SER A 1 193 ? -18.957 -15.293 -3.022 1.00 43.34 193 SER A N 1
ATOM 1509 C CA . SER A 1 193 ? -18.632 -15.653 -4.384 1.00 43.34 193 SER A CA 1
ATOM 1510 C C . SER A 1 193 ? -17.534 -14.731 -4.908 1.00 43.34 193 SER A C 1
ATOM 1512 O O . SER A 1 193 ? -17.750 -13.535 -5.101 1.00 43.34 193 SER A O 1
ATOM 1514 N N . ASP A 1 194 ? -16.361 -15.324 -5.106 1.00 46.44 194 ASP A N 1
ATOM 1515 C CA . ASP A 1 194 ? -15.250 -14.822 -5.907 1.00 46.44 194 ASP A CA 1
ATOM 1516 C C . ASP A 1 194 ? -15.693 -14.842 -7.379 1.00 46.44 194 ASP A C 1
ATOM 1518 O O . ASP A 1 194 ? -15.250 -15.643 -8.197 1.00 46.44 194 ASP A O 1
ATOM 1522 N N . SER A 1 195 ? -16.723 -14.046 -7.678 1.00 45.59 195 SER A N 1
ATOM 1523 C CA . SER A 1 195 ? -17.219 -13.836 -9.027 1.00 45.59 195 SER A CA 1
ATOM 1524 C C . SER A 1 195 ? -16.350 -12.768 -9.668 1.00 45.59 195 SER A C 1
ATOM 1526 O O . SER A 1 195 ? -16.548 -11.568 -9.473 1.00 45.59 195 SER A O 1
ATOM 1528 N N . GLU A 1 196 ? -15.382 -13.265 -10.425 1.00 50.19 196 GLU A N 1
ATOM 1529 C CA . GLU A 1 196 ? -14.581 -12.623 -11.461 1.00 50.19 196 GLU A CA 1
ATOM 1530 C C . GLU A 1 196 ? -15.366 -11.558 -12.268 1.00 50.19 196 GLU A C 1
ATOM 1532 O O . GLU A 1 196 ? -15.840 -11.806 -13.375 1.00 50.19 196 GLU A O 1
ATOM 1537 N N . SER A 1 197 ? -15.511 -10.344 -11.728 1.00 49.97 197 SER A N 1
ATOM 1538 C CA . SER A 1 197 ? -16.134 -9.195 -12.416 1.00 49.97 197 SER A CA 1
ATOM 1539 C C . SER A 1 197 ? -15.336 -7.893 -12.259 1.00 49.97 197 SER A C 1
ATOM 1541 O O . SER A 1 197 ? -15.851 -6.795 -12.456 1.00 49.97 197 SER A O 1
ATOM 1543 N N . GLU A 1 198 ? -14.027 -8.004 -12.010 1.00 50.94 198 GLU A N 1
ATOM 1544 C CA . GLU A 1 198 ? -13.065 -6.888 -11.904 1.00 50.94 198 GLU A CA 1
ATOM 1545 C C . GLU A 1 198 ? -12.746 -6.216 -13.264 1.00 50.94 198 GLU A C 1
ATOM 1547 O O . GLU A 1 198 ? -11.681 -5.641 -13.472 1.00 50.94 198 GLU A O 1
ATOM 1552 N N . VAL A 1 199 ? -13.670 -6.297 -14.225 1.00 55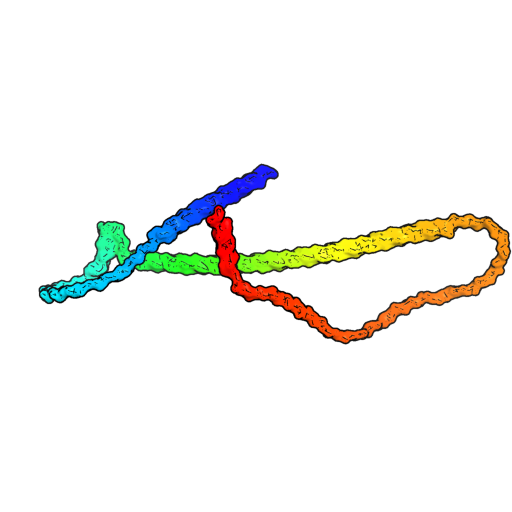.06 199 VAL A N 1
ATOM 1553 C CA . VAL A 1 199 ? -13.611 -5.573 -15.505 1.00 55.06 199 VAL A CA 1
ATOM 1554 C C . VAL A 1 199 ? -14.625 -4.427 -15.555 1.00 55.06 199 VAL A C 1
ATOM 1556 O O . VAL A 1 199 ? -14.431 -3.488 -16.325 1.00 55.06 199 VAL A O 1
ATOM 1559 N N . ASP A 1 200 ? -15.671 -4.458 -14.720 1.00 54.03 200 ASP A N 1
ATOM 1560 C CA . ASP A 1 200 ? -16.717 -3.431 -14.742 1.00 54.03 200 ASP A CA 1
ATOM 1561 C C . ASP A 1 200 ? -16.386 -2.213 -13.870 1.00 54.03 200 ASP A C 1
ATOM 1563 O O . ASP A 1 200 ? -16.702 -1.084 -14.253 1.00 54.03 200 ASP A O 1
ATOM 1567 N N . ASP A 1 201 ? -15.671 -2.369 -12.752 1.00 57.06 201 ASP A N 1
ATOM 1568 C CA . ASP A 1 201 ? -15.352 -1.223 -11.888 1.00 57.06 201 ASP A CA 1
ATOM 1569 C C . ASP A 1 201 ? -14.465 -0.195 -12.614 1.00 57.06 201 ASP A C 1
ATOM 1571 O O . ASP A 1 201 ? -14.765 1.000 -12.616 1.00 57.06 201 ASP A O 1
ATOM 1575 N N . ASP A 1 202 ? -13.445 -0.629 -13.355 1.00 60.03 202 ASP A N 1
ATOM 1576 C CA . ASP A 1 202 ? -12.535 0.297 -14.046 1.00 60.03 202 ASP A CA 1
ATOM 1577 C C . ASP A 1 202 ? -13.218 1.042 -15.223 1.00 60.03 202 ASP A C 1
ATOM 1579 O O . ASP A 1 202 ? -12.857 2.178 -15.558 1.00 60.03 202 ASP A O 1
ATOM 1583 N N . LEU A 1 203 ? -14.274 0.461 -15.817 1.00 58.03 203 LEU A N 1
ATOM 1584 C CA . LEU A 1 203 ? -15.137 1.164 -16.775 1.00 58.03 203 LEU A CA 1
ATOM 1585 C C . LEU A 1 203 ? -16.114 2.121 -16.088 1.00 58.03 203 LEU A C 1
ATOM 1587 O O . LEU A 1 203 ? -16.355 3.213 -16.609 1.00 58.03 203 LEU A O 1
ATOM 1591 N N . THR A 1 204 ? -16.653 1.758 -14.924 1.00 62.25 204 THR A N 1
ATOM 1592 C CA . THR A 1 204 ? -17.671 2.563 -14.234 1.00 62.25 204 THR A CA 1
ATOM 1593 C C . THR A 1 204 ? -17.086 3.883 -13.722 1.00 62.25 204 THR A C 1
ATOM 1595 O O . THR A 1 204 ? -17.739 4.928 -13.796 1.00 62.25 204 THR A O 1
ATOM 1598 N N . TRP A 1 205 ? -15.822 3.880 -13.288 1.00 65.38 205 TRP A N 1
ATOM 1599 C CA . TRP A 1 205 ? -15.115 5.102 -12.885 1.00 65.38 205 TRP A CA 1
ATOM 1600 C C . TRP A 1 205 ? -14.688 5.971 -14.082 1.00 65.38 205 TRP A C 1
ATOM 1602 O O . TRP A 1 205 ? -14.725 7.203 -14.001 1.00 65.38 205 TRP A O 1
ATOM 1612 N N . ARG A 1 206 ? -14.362 5.363 -15.231 1.00 64.19 206 ARG A N 1
ATOM 1613 C CA . ARG A 1 206 ? -14.057 6.091 -16.477 1.00 64.19 206 ARG A CA 1
ATOM 1614 C C . ARG A 1 206 ? -15.292 6.691 -17.149 1.00 64.19 206 ARG A C 1
ATOM 1616 O O . ARG A 1 206 ? -15.223 7.809 -17.645 1.00 64.19 206 ARG A O 1
ATOM 1623 N N . ALA A 1 207 ? -16.428 6.000 -17.139 1.00 66.44 207 ALA A N 1
ATOM 1624 C CA . ALA A 1 207 ? -17.660 6.494 -17.754 1.00 66.44 207 ALA A CA 1
ATOM 1625 C C . ALA A 1 207 ? -18.239 7.711 -17.010 1.00 66.44 207 ALA A C 1
ATOM 1627 O O . ALA A 1 207 ? -18.780 8.625 -17.627 1.00 66.44 207 ALA A O 1
ATOM 1628 N N . LYS A 1 208 ? -18.064 7.767 -15.686 1.00 62.50 208 LYS A N 1
ATOM 1629 C CA . LYS A 1 208 ? -18.581 8.846 -14.828 1.00 62.50 208 LYS A CA 1
ATOM 1630 C C . LYS A 1 208 ? -17.774 10.150 -14.892 1.00 62.50 208 LYS A C 1
ATOM 1632 O O . LYS A 1 208 ? -18.167 11.126 -14.266 1.00 62.50 208 LYS A O 1
ATOM 1637 N N . SER A 1 209 ? -16.655 10.162 -15.622 1.00 63.09 209 SER A N 1
ATOM 1638 C CA . SER A 1 209 ? -15.819 11.350 -15.865 1.00 63.09 209 SER A CA 1
ATOM 1639 C C . SER A 1 209 ? -15.929 11.894 -17.297 1.00 63.09 209 SER A C 1
ATOM 1641 O O . SER A 1 209 ? -15.241 12.854 -17.637 1.00 63.09 209 SER A O 1
ATOM 1643 N N . LEU A 1 210 ? -16.795 11.298 -18.128 1.00 51.03 210 LEU A N 1
ATOM 1644 C CA . LEU A 1 210 ? -17.043 11.702 -19.518 1.00 51.03 210 LEU A CA 1
ATOM 1645 C C . LEU A 1 210 ? -18.435 12.323 -19.754 1.00 51.03 210 LEU A C 1
ATOM 1647 O O . LEU A 1 210 ? -18.768 12.626 -20.900 1.00 51.03 210 LEU A O 1
ATOM 1651 N N . VAL A 1 211 ? -19.218 12.526 -18.690 1.00 44.62 211 VAL A N 1
ATOM 1652 C CA . VAL A 1 211 ? -20.464 13.317 -18.668 1.00 44.62 211 VAL A CA 1
ATOM 1653 C C . VAL A 1 211 ? -20.214 14.572 -17.849 1.00 44.62 211 VAL A C 1
ATOM 1655 O O . VAL A 1 211 ? -20.587 15.662 -18.331 1.00 44.62 211 VAL A O 1
#

Secondary structure (DSSP, 8-state):
-HHHHHHHHHHHHHHHHHHHHHHHHHHHHHTT-----------------------TTTTTTHHHHHHHHTPPPHHHHHHHHHHHHHHHHHHHHHHHHHHHHHHHHHHHHHHHHHHHHHHHHHHHHHHHHHHHHHHHHHHHHHHHHHHHHTT-S--------------------------------------------TTHHHHHHHHTT--

Sequence (211 aa):
MQQQERRAQEVAKLRSEAAAAAAAAAAAAVSGKRKRKGQQQEEPQLKQQGESELPWGFFDDFDKDAAARGEVGPAQLQQQLQLLNEKKRQLVADIKEGRQEAVQERQDIRAFVNQVVQLQAEQQQIEKQLSAIKRRAEEFKQQQLLAEKCKTEPADTEHAYKPAISALGAVEMAKTEKHQQAAASPSHATEWSDSESEVDDDLTWRAKSLV

Radius of gyration: 45.17 Å; chains: 1; bounding box: 85×61×143 Å

Foldseek 3Di:
DVVVVVVVVVVVVVVVVVVVVVVVVVVVVVVPDDDDDDDDDDDDDDDDDDPCPPPPCPVVCQCVVCVVVVHHGPVNVVVVVVVVVVVVVVVVVVVVVVVVVVVVVVVVVVVVVVVVVVVVVVVVVVVVVVVVVVVVVVVVVVVVVVVVVVVDDDPDDDDDDDDDDDDDDDPDDDDDDDDDDDDDDPPPPPPPDPPPPVPVVVVVVVVVVVD

pLDDT: mean 71.06, std 22.68, range [35.53, 98.62]

Organism: NCBI:txid88456